Protein AF-A0A0U3F5S2-F1 (afdb_monomer)

Secondary structure (DSSP, 8-state):
---PPEE-TTS-EE-------THHHHHHHHHHHHHHGGG-----------------------------------------------------HHHHHHHHHHHHHHHHHHHHHHHHHHHHHHGGG--SHHHHHHHHHHHHHHHHHHHHHHHHHHHHHHHHHTS-S-HHHHHHHHHHHHHHHHHHHHHHHHHHHHHT-

Mean predicted aligned error: 18.04 Å

Foldseek 3Di:
DDDDFDADPVRDGDCPPPPPPPCVVVVVVVVVCVVVVVPDDDDDDDDDDDDDDDDDDDDDDDDDDDDDDDDDDDDDDDDDDDPDDPDDPDDALVNQLVVLLVVLLVVLLVLLVVLLVVLVVPLVVFPPALVSLVVSLVVSLVVSVVSLVVSLVSLVVSCVPRNPVDVVVSVVSSVSSVVSSVVSSVSSVVSSVVSND

Structure (mmCIF, N/CA/C/O backbone):
data_AF-A0A0U3F5S2-F1
#
_entry.id   AF-A0A0U3F5S2-F1
#
loop_
_atom_site.group_PDB
_atom_site.id
_atom_site.type_symbol
_atom_site.label_atom_id
_atom_site.label_alt_id
_atom_site.label_comp_id
_atom_site.label_asym_id
_atom_site.label_entity_id
_atom_site.label_seq_id
_atom_site.pdbx_PDB_ins_code
_atom_site.Cartn_x
_atom_site.Cartn_y
_atom_site.Cartn_z
_atom_site.occupancy
_atom_site.B_iso_or_equiv
_atom_site.auth_seq_id
_atom_site.auth_comp_id
_atom_site.auth_asym_id
_atom_site.auth_atom_id
_atom_site.pdbx_PDB_model_num
ATOM 1 N N . MET A 1 1 ? -23.470 -25.389 8.770 1.00 39.75 1 MET A N 1
ATOM 2 C CA . MET A 1 1 ? -22.015 -25.617 8.921 1.00 39.75 1 MET A CA 1
ATOM 3 C C . MET A 1 1 ? -21.590 -25.101 10.289 1.00 39.75 1 MET A C 1
ATOM 5 O O . MET A 1 1 ? -21.852 -23.942 10.585 1.00 39.75 1 MET A O 1
ATOM 9 N N . ALA A 1 2 ? -21.041 -25.955 11.154 1.00 45.06 2 ALA A N 1
ATOM 10 C CA . ALA A 1 2 ? -20.656 -25.578 12.515 1.00 45.06 2 ALA A CA 1
ATOM 11 C C . ALA A 1 2 ? -19.265 -24.920 12.525 1.00 45.06 2 ALA A C 1
ATOM 13 O O . ALA A 1 2 ? -18.320 -25.465 11.956 1.00 45.06 2 ALA A O 1
ATOM 14 N N . LYS A 1 3 ? -19.135 -23.753 13.168 1.00 52.88 3 LYS A N 1
ATOM 15 C CA . LYS A 1 3 ? -17.846 -23.073 13.368 1.00 52.88 3 LYS A CA 1
ATOM 16 C C . LYS A 1 3 ? -17.066 -23.836 14.445 1.00 52.88 3 LYS A C 1
ATOM 18 O O . LYS A 1 3 ? -17.457 -23.803 15.610 1.00 52.88 3 LYS A O 1
ATOM 23 N N . LYS A 1 4 ? -16.003 -24.551 14.062 1.00 62.94 4 LYS A N 1
ATOM 24 C CA . LYS A 1 4 ? -15.088 -25.192 15.019 1.00 62.94 4 LYS A CA 1
ATOM 25 C C . LYS A 1 4 ? -14.360 -24.089 15.797 1.00 62.94 4 LYS A C 1
ATOM 27 O O . LYS A 1 4 ? -13.659 -23.284 15.194 1.00 62.94 4 LYS A O 1
ATOM 32 N N . LYS A 1 5 ? -14.575 -24.026 17.111 1.00 67.50 5 LYS A N 1
ATOM 33 C CA . LYS A 1 5 ? -13.793 -23.191 18.033 1.00 67.50 5 LYS A CA 1
ATOM 34 C C . LYS A 1 5 ? -12.557 -23.994 18.450 1.00 67.50 5 LYS A C 1
ATOM 36 O O . LYS A 1 5 ? -12.705 -25.166 18.787 1.00 67.50 5 LYS A O 1
ATOM 41 N N . LEU A 1 6 ? -11.372 -23.396 18.374 1.00 60.44 6 LEU A N 1
ATOM 42 C CA . LEU A 1 6 ? -10.130 -23.975 18.895 1.00 60.44 6 LEU A CA 1
ATOM 43 C C . LEU A 1 6 ? -9.932 -23.464 20.330 1.00 60.44 6 LEU A C 1
ATOM 45 O O . LEU A 1 6 ? -10.344 -22.348 20.642 1.00 60.44 6 LEU A O 1
ATOM 49 N N . TYR A 1 7 ? -9.373 -24.293 21.206 1.00 73.12 7 TYR A N 1
ATOM 50 C CA . TYR A 1 7 ? -9.145 -23.979 22.620 1.00 73.12 7 TYR A CA 1
ATOM 51 C C . TYR A 1 7 ? -7.681 -24.279 22.975 1.00 73.12 7 TYR A C 1
ATOM 53 O O . TYR A 1 7 ? -7.122 -25.224 22.416 1.00 73.12 7 TYR A O 1
ATOM 61 N N . ASP A 1 8 ? -7.066 -23.479 23.851 1.00 70.44 8 ASP A N 1
ATOM 62 C CA . ASP A 1 8 ? -5.710 -23.713 24.381 1.00 70.44 8 ASP A CA 1
ATOM 63 C C . ASP A 1 8 ? -5.738 -24.620 25.625 1.00 70.44 8 ASP A C 1
ATOM 65 O O . ASP A 1 8 ? -6.805 -24.988 26.124 1.00 70.44 8 ASP A O 1
ATOM 69 N N . GLU A 1 9 ? -4.558 -24.971 26.151 1.00 73.00 9 GLU A N 1
ATOM 70 C CA . GLU A 1 9 ? -4.397 -25.738 27.402 1.00 73.00 9 GLU A CA 1
ATOM 71 C C . GLU A 1 9 ? -5.035 -25.061 28.631 1.00 73.00 9 GLU A C 1
ATOM 73 O O . GLU A 1 9 ? -5.263 -25.722 29.642 1.00 73.00 9 GLU A O 1
ATOM 78 N N . ASN A 1 10 ? -5.380 -23.771 28.542 1.00 73.25 10 ASN A N 1
ATOM 79 C CA . ASN A 1 10 ? -6.005 -22.999 29.615 1.00 73.25 10 ASN A CA 1
ATOM 80 C C . ASN A 1 10 ? -7.536 -22.898 29.470 1.00 73.25 10 ASN A C 1
ATOM 82 O O . ASN A 1 10 ? -8.189 -22.242 30.282 1.00 73.25 10 ASN A O 1
ATOM 86 N N . GLY A 1 11 ? -8.132 -23.539 28.456 1.00 74.81 11 GLY A N 1
ATOM 87 C CA . GLY A 1 11 ? -9.576 -23.512 28.211 1.00 74.81 11 GLY A CA 1
ATOM 88 C C . GLY A 1 11 ? -10.090 -22.197 27.617 1.00 74.81 11 GLY A C 1
ATOM 89 O O . GLY A 1 11 ? -11.307 -22.011 27.502 1.00 74.81 11 GLY A O 1
ATOM 90 N N . ASN A 1 12 ? -9.198 -21.299 27.196 1.00 67.25 12 ASN A N 1
ATOM 91 C CA . ASN A 1 12 ? -9.572 -20.083 26.492 1.00 67.25 12 ASN A CA 1
ATOM 92 C C . ASN A 1 12 ? -9.842 -20.399 25.023 1.00 67.25 12 ASN A C 1
ATOM 94 O O . ASN A 1 12 ? -9.212 -21.264 24.413 1.00 67.25 12 ASN A O 1
ATOM 98 N N . VAL A 1 13 ? -10.805 -19.687 24.435 1.00 65.44 13 VAL A N 1
ATOM 99 C CA . VAL A 1 13 ? -11.105 -19.813 23.007 1.00 65.44 13 VAL A CA 1
ATOM 100 C C . VAL A 1 13 ? -9.943 -19.206 22.224 1.00 65.44 13 VAL A C 1
ATOM 102 O O . VAL A 1 13 ? -9.875 -17.989 22.052 1.00 65.44 13 VAL A O 1
ATOM 105 N N . VAL A 1 14 ? -9.055 -20.045 21.700 1.00 59.19 14 VAL A N 1
ATOM 106 C CA . VAL A 1 14 ? -8.065 -19.622 20.713 1.00 59.19 14 VAL A CA 1
ATOM 107 C C . VAL A 1 14 ? -8.827 -19.386 19.422 1.00 59.19 14 VAL A C 1
ATOM 109 O O . VAL A 1 14 ? -9.299 -20.316 18.760 1.00 59.19 14 VAL A O 1
ATOM 112 N N . LYS A 1 15 ? -8.993 -18.115 19.052 1.00 59.44 15 LYS A N 1
ATOM 113 C CA . LYS A 1 15 ? -9.474 -17.744 17.720 1.00 59.44 15 LYS A CA 1
ATOM 114 C C . LYS A 1 15 ? -8.396 -18.133 16.709 1.00 59.44 15 LYS A C 1
ATOM 116 O O . LYS A 1 15 ? -7.642 -17.290 16.244 1.00 59.44 15 LYS A O 1
ATOM 121 N N . GLY A 1 16 ? -8.331 -19.412 16.342 1.00 53.12 16 GLY A N 1
ATOM 122 C CA . GLY A 1 16 ? -7.693 -19.821 15.101 1.00 53.12 16 GLY A CA 1
ATOM 123 C C . GLY A 1 16 ? -8.474 -19.163 13.973 1.00 53.12 16 GLY A C 1
ATOM 124 O O . GLY A 1 16 ? -9.534 -19.651 13.573 1.00 53.12 16 GLY A O 1
ATOM 125 N N . ARG A 1 17 ? -8.014 -17.985 13.543 1.00 57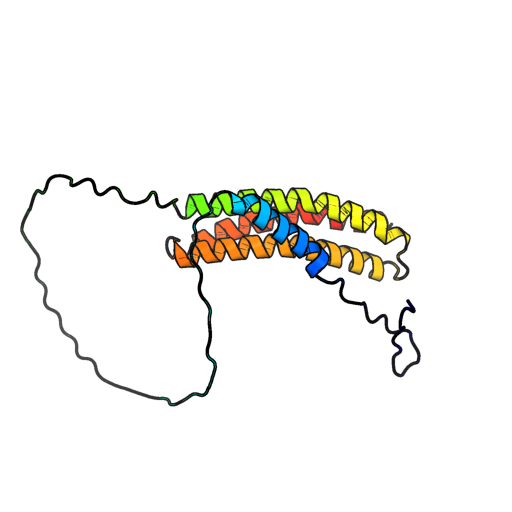.41 17 ARG A N 1
ATOM 126 C CA . ARG A 1 17 ? -8.594 -17.265 12.417 1.00 57.41 17 ARG A CA 1
ATOM 127 C C . ARG A 1 17 ? -8.460 -18.198 11.218 1.00 57.41 17 ARG A C 1
ATOM 129 O O . ARG A 1 17 ? -7.350 -18.563 10.839 1.00 57.41 17 ARG A O 1
ATOM 136 N N . LEU A 1 18 ? -9.584 -18.629 10.637 1.00 51.78 18 LEU A N 1
ATOM 137 C CA . LEU A 1 18 ? -9.556 -19.170 9.281 1.00 51.78 18 LEU A CA 1
ATOM 138 C C . LEU A 1 18 ? -8.934 -18.062 8.432 1.00 51.78 18 LEU A C 1
ATOM 140 O O . LEU A 1 18 ? -9.585 -17.034 8.235 1.00 51.78 18 LEU A O 1
ATOM 144 N N . LYS A 1 19 ? -7.678 -18.250 8.002 1.00 52.94 19 LYS A N 1
ATOM 145 C CA . LYS A 1 19 ? -7.005 -17.384 7.030 1.00 52.94 19 LYS A CA 1
ATOM 146 C C . LYS A 1 19 ? -8.038 -17.108 5.942 1.00 52.94 19 LYS A C 1
ATOM 148 O O . LYS A 1 19 ? -8.561 -18.064 5.354 1.00 52.94 19 LYS A O 1
ATOM 153 N N . LYS A 1 20 ? -8.422 -15.835 5.759 1.00 58.00 20 LYS A N 1
ATOM 154 C CA . LYS A 1 20 ? -9.299 -15.459 4.646 1.00 58.00 20 LYS A CA 1
ATOM 155 C C . LYS A 1 20 ? -8.635 -16.077 3.416 1.00 58.00 20 LYS A C 1
ATOM 157 O O . LYS A 1 20 ? -7.426 -15.913 3.254 1.00 58.00 20 LYS A O 1
ATOM 162 N N . PRO A 1 21 ? -9.343 -16.899 2.634 1.00 52.59 21 PRO A N 1
ATOM 163 C CA . PRO A 1 21 ? -8.695 -17.518 1.506 1.00 52.59 21 PRO A CA 1
ATOM 164 C C . PRO A 1 21 ? -8.251 -16.416 0.551 1.00 52.59 21 PRO A C 1
ATOM 166 O O . PRO A 1 21 ? -9.100 -15.768 -0.060 1.00 52.59 21 PRO A O 1
ATOM 169 N N . PHE A 1 22 ? -6.937 -16.205 0.455 1.00 56.59 22 PHE A N 1
ATOM 170 C CA . PHE A 1 22 ? -6.299 -15.226 -0.428 1.00 56.59 22 PHE A CA 1
ATOM 171 C C . PHE A 1 22 ? -6.856 -15.330 -1.860 1.00 56.59 22 PHE A C 1
ATOM 173 O O . PHE A 1 22 ? -7.101 -14.327 -2.522 1.00 56.59 22 PHE A O 1
ATOM 180 N N . TYR A 1 23 ? -7.252 -16.536 -2.284 1.00 56.66 23 TYR A N 1
ATOM 181 C CA . TYR A 1 23 ? -7.913 -16.775 -3.567 1.00 56.66 23 TYR A CA 1
ATOM 182 C C . TYR A 1 23 ? -9.227 -16.007 -3.794 1.00 56.66 23 TYR A C 1
ATOM 184 O O . TYR A 1 23 ? -9.663 -15.923 -4.929 1.00 56.66 23 TYR A O 1
ATOM 192 N N . LYS A 1 24 ? -9.893 -15.432 -2.784 1.00 59.72 24 LYS A N 1
ATOM 193 C CA . LYS A 1 24 ? -11.122 -14.648 -3.017 1.00 59.72 24 LYS A CA 1
ATOM 194 C C . LYS A 1 24 ? -10.864 -13.240 -3.554 1.00 59.72 24 LYS A C 1
ATOM 196 O O . LYS A 1 24 ? -11.760 -12.707 -4.195 1.00 59.72 24 LYS A O 1
ATOM 201 N N . LYS A 1 25 ? -9.686 -12.659 -3.298 1.00 62.41 25 LYS A N 1
ATOM 202 C CA . LYS A 1 25 ? -9.296 -11.330 -3.804 1.00 62.41 25 LYS A CA 1
ATOM 203 C C . LYS A 1 25 ? -8.440 -11.456 -5.077 1.00 62.41 25 LYS A C 1
ATOM 205 O O . LYS A 1 25 ? -8.747 -10.811 -6.073 1.00 62.41 25 LYS A O 1
ATOM 210 N N . ILE A 1 26 ? -7.491 -12.401 -5.109 1.00 64.38 26 ILE A N 1
ATOM 211 C CA . ILE A 1 26 ? -6.640 -12.665 -6.288 1.00 64.38 26 ILE A CA 1
ATOM 212 C C . ILE A 1 26 ? -7.422 -13.277 -7.467 1.00 64.38 26 ILE A C 1
ATOM 214 O O . ILE A 1 26 ? -7.099 -13.011 -8.622 1.00 64.38 26 ILE A O 1
ATOM 218 N N . TRP A 1 27 ? -8.497 -14.042 -7.231 1.00 59.44 27 TRP A N 1
ATOM 219 C CA . TRP A 1 27 ? -9.297 -14.596 -8.335 1.00 59.44 27 TRP A CA 1
ATOM 220 C C . TRP A 1 27 ? -10.018 -13.522 -9.163 1.00 59.44 27 TRP A C 1
ATOM 222 O O . TRP A 1 27 ? -10.206 -13.721 -10.359 1.00 59.44 27 TRP A O 1
ATOM 232 N N . PHE A 1 28 ? -10.350 -12.360 -8.583 1.00 61.06 28 PHE A N 1
ATOM 233 C CA . PHE A 1 28 ? -10.889 -11.234 -9.357 1.00 61.06 28 PHE A CA 1
ATOM 234 C C . PHE A 1 28 ? -9.826 -10.578 -10.244 1.00 61.06 28 PHE A C 1
ATOM 236 O O . PHE A 1 28 ? -10.127 -10.222 -11.379 1.00 61.06 28 PHE A O 1
ATOM 243 N N . TRP A 1 29 ? -8.581 -10.484 -9.778 1.00 69.56 29 TRP A N 1
ATOM 244 C CA . TRP A 1 29 ? -7.466 -9.984 -10.587 1.00 69.56 29 TRP A CA 1
ATOM 245 C C . TRP A 1 29 ? -7.065 -10.945 -11.711 1.00 69.56 29 TRP A C 1
ATOM 247 O O . TRP A 1 29 ? -6.856 -10.505 -12.839 1.00 69.56 29 TRP A O 1
ATOM 257 N N . LEU A 1 30 ? -7.070 -12.258 -11.458 1.00 68.69 30 LEU A N 1
ATOM 258 C CA . LEU A 1 30 ? -6.895 -13.263 -12.513 1.00 68.69 30 LEU A CA 1
ATOM 259 C C . LEU A 1 30 ? -8.000 -13.168 -13.579 1.00 68.69 30 LEU A C 1
ATOM 261 O O . LEU A 1 30 ? -7.726 -13.340 -14.761 1.00 68.69 30 LEU A O 1
ATOM 265 N N . LEU A 1 31 ? -9.239 -12.847 -13.189 1.00 68.69 31 LEU A N 1
ATOM 266 C CA . LEU A 1 31 ? -10.354 -12.648 -14.122 1.00 68.69 31 LEU A CA 1
ATOM 267 C C . LEU A 1 31 ? -10.157 -11.388 -14.984 1.00 68.69 31 LEU A C 1
ATOM 269 O O . LEU A 1 31 ? -10.446 -11.419 -16.175 1.00 68.69 31 LEU A O 1
ATOM 273 N N . VAL A 1 32 ? -9.611 -10.303 -14.424 1.00 68.88 32 VAL A N 1
ATOM 274 C CA . VAL A 1 32 ? -9.284 -9.082 -15.184 1.00 68.88 32 VAL A CA 1
ATOM 275 C C . VAL A 1 32 ? -8.137 -9.327 -16.171 1.00 68.88 32 VAL A C 1
ATOM 277 O O . VAL A 1 32 ? -8.264 -8.945 -17.330 1.00 68.88 32 VAL A O 1
ATOM 280 N N . ILE A 1 33 ? -7.076 -10.041 -15.775 1.00 71.00 33 ILE A N 1
ATOM 281 C CA . ILE A 1 33 ? -5.987 -10.446 -16.687 1.00 71.00 33 ILE A CA 1
ATOM 282 C C . ILE A 1 33 ? -6.508 -11.380 -17.788 1.00 71.00 33 ILE A C 1
ATOM 284 O O . ILE A 1 33 ? -6.118 -11.244 -18.941 1.00 71.00 33 ILE A O 1
ATOM 288 N N . VAL A 1 34 ? -7.443 -12.282 -17.478 1.00 70.88 34 VAL A N 1
ATOM 289 C CA . VAL A 1 34 ? -8.103 -13.130 -18.485 1.00 70.88 34 VAL A CA 1
ATOM 290 C C . VAL A 1 34 ? -9.012 -12.311 -19.414 1.00 70.88 34 VAL A C 1
ATOM 292 O O . VAL A 1 34 ? -9.085 -12.606 -20.596 1.00 70.88 34 VAL A O 1
ATOM 295 N N . VAL A 1 35 ? -9.680 -11.252 -18.956 1.00 64.94 35 VAL A N 1
ATOM 296 C CA . VAL A 1 35 ? -10.523 -10.418 -19.838 1.00 64.94 35 VAL A CA 1
ATOM 297 C C . VAL A 1 35 ? -9.688 -9.457 -20.699 1.00 64.94 35 VAL A C 1
ATOM 299 O O . VAL A 1 35 ? -10.032 -9.233 -21.858 1.00 64.94 35 VAL A O 1
ATOM 302 N N . VAL A 1 36 ? -8.575 -8.928 -20.180 1.00 60.88 36 VAL A N 1
ATOM 303 C CA . VAL A 1 36 ? -7.671 -8.017 -20.913 1.00 60.88 36 VAL A CA 1
ATOM 304 C C . VAL A 1 36 ? -6.694 -8.786 -21.816 1.00 60.88 36 VAL A C 1
ATOM 306 O O . VAL A 1 36 ? -6.417 -8.359 -22.935 1.00 60.88 36 VAL A O 1
ATOM 309 N N . GLY A 1 37 ? -6.236 -9.966 -21.393 1.00 54.44 37 GLY A N 1
ATOM 310 C CA . GLY A 1 37 ? -5.314 -10.827 -22.141 1.00 54.44 37 GLY A CA 1
ATOM 311 C C . GLY A 1 37 ? -5.932 -11.558 -23.340 1.00 54.44 37 GLY A C 1
ATOM 312 O O . GLY A 1 37 ? -5.204 -12.118 -24.152 1.00 54.44 37 GLY A O 1
ATOM 313 N N . TYR A 1 38 ? -7.258 -11.531 -23.513 1.00 53.53 38 TYR A N 1
ATOM 314 C CA . TYR A 1 38 ? -7.933 -12.221 -24.624 1.00 53.53 38 TYR A CA 1
ATOM 315 C C . TYR A 1 38 ? -7.951 -11.457 -25.963 1.00 53.53 38 TYR A C 1
ATOM 317 O O . TYR A 1 38 ? -8.593 -11.913 -26.907 1.00 53.53 38 TYR A O 1
ATOM 325 N N . SER A 1 39 ? -7.228 -10.336 -26.098 1.00 47.41 39 SER A N 1
ATOM 326 C CA . SER A 1 39 ? -7.076 -9.656 -27.402 1.00 47.41 39 SER A CA 1
ATOM 327 C C . SER A 1 39 ? -5.858 -10.091 -28.228 1.00 47.41 39 SER A C 1
ATOM 329 O O . SER A 1 39 ? -5.672 -9.577 -29.326 1.00 47.41 39 SER A O 1
ATOM 331 N N . LEU A 1 40 ? -5.066 -11.070 -27.779 1.00 52.62 40 LEU A N 1
ATOM 332 C CA . LEU A 1 40 ? -4.014 -11.690 -28.596 1.00 52.62 40 LEU A CA 1
ATOM 333 C C . LEU A 1 40 ? -4.121 -13.214 -28.505 1.00 52.62 40 LEU A C 1
ATOM 335 O O . LEU A 1 40 ? -3.428 -13.891 -27.755 1.00 52.62 40 LEU A O 1
ATOM 339 N N . ASN A 1 41 ? -5.062 -13.741 -29.285 1.00 40.38 41 ASN A N 1
ATOM 340 C CA . ASN A 1 41 ? -5.152 -15.153 -29.614 1.00 40.38 41 ASN A CA 1
ATOM 341 C C . ASN A 1 41 ? -4.021 -15.483 -30.601 1.00 40.38 41 ASN A C 1
ATOM 343 O O . ASN A 1 41 ? -4.073 -15.052 -31.751 1.00 40.38 41 ASN A O 1
ATOM 347 N N . SER A 1 42 ? -3.006 -16.222 -30.155 1.00 46.97 42 SER A N 1
ATOM 348 C CA . SER A 1 42 ? -2.200 -17.038 -31.059 1.00 46.97 42 SER A CA 1
ATOM 349 C C . SER A 1 42 ? -1.880 -18.378 -30.396 1.00 46.97 42 SER A C 1
ATOM 351 O O . SER A 1 42 ? -1.290 -18.460 -29.324 1.00 46.97 42 SER A O 1
ATOM 353 N N . GLU A 1 43 ? -2.396 -19.391 -31.068 1.00 46.00 43 GLU A N 1
ATOM 354 C CA . GLU A 1 43 ? -2.355 -20.836 -30.893 1.00 46.00 43 GLU A CA 1
ATOM 355 C C . GLU A 1 43 ? -0.919 -21.394 -30.920 1.00 46.00 43 GLU A C 1
ATOM 357 O O . GLU A 1 43 ? -0.192 -21.081 -31.855 1.00 46.00 43 GLU A O 1
ATOM 362 N N . GLU A 1 44 ? -0.509 -22.180 -29.911 1.00 37.16 44 GLU A N 1
ATOM 363 C CA . GLU A 1 44 ? -0.063 -23.584 -30.065 1.00 37.16 44 GLU A CA 1
ATOM 364 C C . GLU A 1 44 ? 0.228 -24.244 -28.695 1.00 37.16 44 GLU A C 1
ATOM 366 O O . GLU A 1 44 ? 0.835 -23.657 -27.800 1.00 37.16 44 GLU A O 1
ATOM 371 N N . GLU A 1 45 ? -0.256 -25.479 -28.537 1.00 39.38 45 GLU A N 1
ATOM 372 C CA . GLU A 1 45 ? -0.066 -26.390 -27.402 1.00 39.38 45 GLU A CA 1
ATOM 373 C C . GLU A 1 45 ? 1.379 -26.922 -27.293 1.00 39.38 45 GLU A C 1
ATOM 375 O O . GLU A 1 45 ? 2.023 -27.162 -28.311 1.00 39.38 45 GLU A O 1
ATOM 380 N N . THR A 1 46 ? 1.831 -27.299 -26.084 1.00 30.89 46 THR A N 1
ATOM 381 C CA . THR A 1 46 ? 2.083 -28.719 -25.699 1.00 30.89 46 THR A CA 1
ATOM 382 C C . THR A 1 46 ? 2.991 -28.858 -24.456 1.00 30.89 46 THR A C 1
ATOM 384 O O . THR A 1 46 ? 4.165 -28.512 -24.478 1.00 30.89 46 THR A O 1
ATOM 387 N N . ALA A 1 47 ? 2.384 -29.415 -23.399 1.00 36.72 47 ALA A N 1
ATOM 388 C CA . ALA A 1 47 ? 2.847 -30.304 -22.312 1.00 36.72 47 ALA A CA 1
ATOM 389 C C . ALA A 1 47 ? 4.323 -30.368 -21.810 1.00 36.72 47 ALA A C 1
ATOM 391 O O . ALA A 1 47 ? 5.255 -30.662 -22.550 1.00 36.72 47 ALA A O 1
ATOM 392 N N . GLU A 1 48 ? 4.462 -30.285 -20.473 1.00 41.50 48 GLU A N 1
ATOM 393 C CA . GLU A 1 48 ? 5.577 -30.773 -19.616 1.00 41.50 48 GLU A CA 1
ATOM 394 C C . GLU A 1 48 ? 5.588 -32.333 -19.485 1.00 41.50 48 GLU A C 1
ATOM 396 O O . GLU A 1 48 ? 4.772 -32.956 -20.174 1.00 41.50 48 GLU A O 1
ATOM 401 N N . PRO A 1 49 ? 6.333 -33.036 -18.572 1.00 55.75 49 PRO A N 1
ATOM 402 C CA . PRO A 1 49 ? 7.375 -32.662 -17.573 1.00 55.75 49 PRO A CA 1
ATOM 403 C C . PRO A 1 49 ? 8.571 -33.662 -17.463 1.00 55.75 49 PRO A C 1
ATOM 405 O O . PRO A 1 49 ? 8.568 -34.678 -18.144 1.00 55.75 49 PRO A O 1
ATOM 408 N N . THR A 1 50 ? 9.553 -33.428 -16.564 1.00 26.78 50 THR A N 1
ATOM 409 C CA . THR A 1 50 ? 10.128 -34.455 -15.635 1.00 26.78 50 THR A CA 1
ATOM 410 C C . THR A 1 50 ? 11.217 -33.903 -14.690 1.00 26.78 50 THR A C 1
ATOM 412 O O . THR A 1 50 ? 12.326 -33.591 -15.106 1.00 26.78 50 THR A O 1
ATOM 415 N N . ASP A 1 51 ? 10.849 -33.813 -13.411 1.00 35.84 51 ASP A N 1
ATOM 416 C CA . ASP A 1 51 ? 11.493 -34.303 -12.174 1.00 35.84 51 ASP A CA 1
ATOM 417 C C . ASP A 1 51 ? 13.015 -34.635 -12.064 1.00 35.84 51 ASP A C 1
ATOM 419 O O . ASP A 1 51 ? 13.542 -35.506 -12.753 1.00 35.84 51 ASP A O 1
ATOM 423 N N . SER A 1 52 ? 13.599 -34.103 -10.972 1.00 36.75 52 SER A N 1
ATOM 424 C CA . SER A 1 52 ? 14.367 -34.805 -9.911 1.00 36.75 52 SER A CA 1
ATOM 425 C C . SER A 1 52 ? 15.915 -34.836 -9.818 1.00 36.75 52 SER A C 1
ATOM 427 O O . SER A 1 52 ? 16.616 -35.348 -10.684 1.00 36.75 52 SER A O 1
ATOM 429 N N . ILE A 1 53 ? 16.354 -34.479 -8.587 1.00 33.97 53 ILE A N 1
ATOM 430 C CA . ILE A 1 53 ? 17.569 -34.847 -7.799 1.00 33.97 53 ILE A CA 1
ATOM 431 C C . ILE A 1 53 ? 18.830 -33.994 -8.080 1.00 33.97 53 ILE A C 1
ATOM 433 O O . ILE A 1 53 ? 19.418 -34.093 -9.144 1.00 33.97 53 ILE A O 1
ATOM 437 N N . ALA A 1 54 ? 19.255 -33.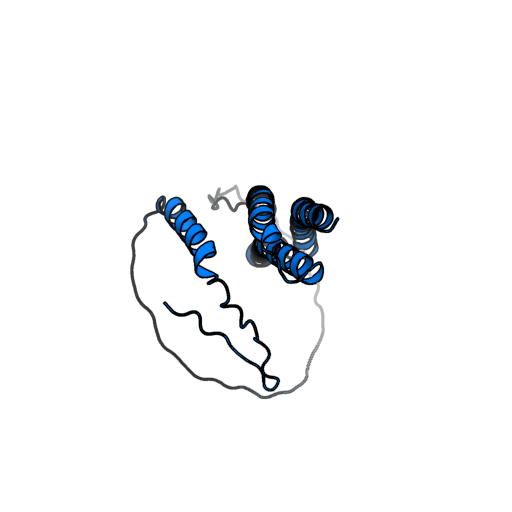028 -7.249 1.00 35.12 54 ALA A N 1
ATOM 438 C CA . ALA A 1 54 ? 19.666 -32.976 -5.828 1.00 35.12 54 ALA A CA 1
ATOM 439 C C . ALA A 1 54 ? 21.165 -33.287 -5.542 1.00 35.12 54 ALA A C 1
ATOM 441 O O . ALA A 1 54 ? 21.634 -34.400 -5.751 1.00 35.12 54 ALA A O 1
ATOM 442 N N . VAL A 1 55 ? 21.799 -32.289 -4.895 1.00 32.00 55 VAL A N 1
ATOM 443 C CA . VAL A 1 55 ? 22.964 -32.273 -3.968 1.00 32.00 55 VAL A CA 1
ATOM 444 C C . VAL A 1 55 ? 24.400 -32.025 -4.513 1.00 32.00 55 VAL A C 1
ATOM 446 O O . VAL A 1 55 ? 25.008 -32.864 -5.165 1.00 32.00 55 VAL A O 1
ATOM 449 N N . GLU A 1 56 ? 24.909 -30.837 -4.133 1.00 35.53 56 GLU A N 1
ATOM 450 C CA . GLU A 1 56 ? 26.273 -30.334 -3.792 1.00 35.53 56 GLU A CA 1
ATOM 451 C C . GLU A 1 56 ? 27.312 -31.330 -3.182 1.00 35.53 56 GLU A C 1
ATOM 453 O O . GLU A 1 56 ? 26.941 -32.468 -2.898 1.00 35.53 56 GLU A O 1
ATOM 458 N N . PRO A 1 57 ? 28.548 -30.933 -2.746 1.00 44.06 57 PRO A N 1
ATOM 459 C CA . PRO A 1 57 ? 29.475 -29.817 -3.095 1.00 44.06 57 PRO A CA 1
ATOM 460 C C . PRO A 1 57 ? 30.985 -30.244 -3.167 1.00 44.06 57 PRO A C 1
ATOM 462 O O . PRO A 1 57 ? 31.330 -31.347 -2.759 1.00 44.06 57 PRO A O 1
ATOM 465 N N . SER A 1 58 ? 31.916 -29.361 -3.595 1.00 30.20 58 SER A N 1
ATOM 466 C CA . SER A 1 58 ? 33.360 -29.281 -3.178 1.00 30.20 58 SER A CA 1
ATOM 467 C C . SER A 1 58 ? 34.084 -28.197 -4.019 1.00 30.20 58 SER A C 1
ATOM 469 O O . SER A 1 58 ? 34.157 -28.348 -5.231 1.00 30.20 58 SER A O 1
ATOM 471 N N . LYS A 1 59 ? 34.426 -26.990 -3.535 1.00 31.62 59 LYS A N 1
ATOM 472 C CA . LYS A 1 59 ? 35.527 -26.522 -2.649 1.00 31.62 59 LYS A CA 1
ATOM 473 C C . LYS A 1 59 ? 36.951 -26.482 -3.270 1.00 31.62 59 LYS A C 1
ATOM 475 O O . LYS A 1 59 ? 37.507 -27.547 -3.507 1.00 31.62 59 LYS A O 1
ATOM 480 N N . SER A 1 60 ? 37.514 -25.249 -3.322 1.00 35.94 60 SER A N 1
ATOM 481 C CA . SER A 1 60 ? 38.948 -24.816 -3.293 1.00 35.94 60 SER A CA 1
ATOM 482 C C . SER A 1 60 ? 39.861 -25.269 -4.458 1.00 35.94 60 SER A C 1
ATOM 484 O O . SER A 1 60 ? 39.722 -26.384 -4.927 1.00 35.94 60 SER A O 1
ATOM 486 N N . GLU A 1 61 ? 40.866 -24.549 -4.976 1.00 34.12 61 GLU A N 1
ATOM 487 C CA . GLU A 1 61 ? 41.508 -23.243 -4.740 1.00 34.12 61 GLU A CA 1
ATOM 488 C C . GLU A 1 61 ? 42.557 -23.041 -5.872 1.00 34.12 61 GLU A C 1
ATOM 490 O O . GLU A 1 61 ? 43.056 -24.020 -6.419 1.00 34.12 61 GLU A O 1
ATOM 495 N N . GLU A 1 62 ? 42.950 -21.786 -6.109 1.00 33.78 62 GLU A N 1
ATOM 496 C CA . GLU A 1 62 ? 44.331 -21.347 -6.408 1.00 33.78 62 GLU A CA 1
ATOM 497 C C . GLU A 1 62 ? 44.946 -21.296 -7.835 1.00 33.78 62 GLU A C 1
ATOM 499 O O . GLU A 1 62 ? 45.066 -22.279 -8.557 1.00 33.78 62 GLU A O 1
ATOM 504 N N . SER A 1 63 ? 45.519 -20.104 -8.089 1.00 35.97 63 SER A N 1
ATOM 505 C CA . SER A 1 63 ? 46.795 -19.798 -8.770 1.00 35.97 63 SER A CA 1
ATOM 506 C C . SER A 1 63 ? 46.932 -20.010 -10.282 1.00 35.97 63 SER A C 1
ATOM 508 O O . SER A 1 63 ? 47.231 -21.101 -10.753 1.00 35.97 63 SER A O 1
ATOM 510 N N . ALA A 1 64 ? 46.940 -18.911 -11.045 1.00 38.75 64 ALA A N 1
ATOM 511 C CA . ALA A 1 64 ? 48.176 -18.161 -11.324 1.00 38.75 64 ALA A CA 1
ATOM 512 C C . ALA A 1 64 ? 47.941 -17.108 -12.427 1.00 38.75 64 ALA A C 1
ATOM 514 O O . ALA A 1 64 ? 47.504 -17.428 -13.531 1.00 38.75 64 ALA A O 1
ATOM 515 N N . GLU A 1 65 ? 48.288 -15.855 -12.136 1.00 39.59 65 GLU A N 1
ATOM 516 C CA . GLU A 1 65 ? 48.567 -14.835 -13.155 1.00 39.59 65 GLU A CA 1
ATOM 517 C C . GLU A 1 65 ? 49.834 -15.215 -13.952 1.00 39.59 65 GLU A C 1
ATOM 519 O O . GLU A 1 65 ? 50.692 -15.945 -13.443 1.00 39.59 65 GLU A O 1
ATOM 524 N N . PRO A 1 66 ? 50.006 -14.689 -15.179 1.00 45.19 66 PRO A N 1
ATOM 525 C CA . PRO A 1 66 ? 50.829 -13.484 -15.277 1.00 45.19 66 PRO A CA 1
ATOM 526 C C . PRO A 1 66 ? 50.355 -12.433 -16.301 1.00 45.19 66 PRO A C 1
ATOM 528 O O . PRO A 1 66 ? 50.018 -12.718 -17.447 1.00 45.19 66 PRO A O 1
ATOM 531 N N . VAL A 1 67 ? 50.435 -11.186 -15.836 1.00 33.06 67 VAL A N 1
ATOM 532 C CA . VAL A 1 67 ? 50.779 -9.926 -16.519 1.00 33.06 67 VAL A CA 1
ATOM 533 C C . VAL A 1 67 ? 51.568 -10.032 -17.846 1.00 33.06 67 VAL A C 1
ATOM 535 O O . VAL A 1 67 ? 52.557 -10.754 -17.932 1.00 33.06 67 VAL A O 1
ATOM 538 N N . VAL A 1 68 ? 51.207 -9.210 -18.846 1.00 32.88 68 VAL A N 1
ATOM 539 C CA . VAL A 1 68 ? 51.937 -7.993 -19.300 1.00 32.88 68 VAL A CA 1
ATOM 540 C C . VAL A 1 68 ? 51.437 -7.541 -20.696 1.00 32.88 68 VAL A C 1
ATOM 542 O O . VAL A 1 68 ? 51.538 -8.255 -21.686 1.00 32.88 68 VAL A O 1
ATOM 545 N N . THR A 1 69 ? 50.923 -6.307 -20.712 1.00 35.22 69 THR A N 1
ATOM 546 C CA . THR A 1 69 ? 50.823 -5.275 -21.768 1.00 35.22 69 THR A CA 1
ATOM 547 C C . THR A 1 69 ? 51.308 -5.563 -23.200 1.00 35.22 69 THR A C 1
ATOM 549 O O . THR A 1 69 ? 52.477 -5.881 -23.409 1.00 35.22 69 THR A O 1
ATOM 552 N N . SER A 1 70 ? 50.495 -5.179 -24.194 1.00 36.34 70 SER A N 1
ATOM 553 C CA . SER A 1 70 ? 51.003 -4.470 -25.379 1.00 36.34 70 SER A CA 1
ATOM 554 C C . SER A 1 70 ? 49.935 -3.574 -26.011 1.00 36.34 70 SER A C 1
ATOM 556 O O . SER A 1 70 ? 48.916 -4.032 -26.515 1.00 36.34 70 SER A O 1
ATOM 558 N N . ASP A 1 71 ? 50.247 -2.288 -25.950 1.00 35.06 71 ASP A N 1
ATOM 559 C CA . ASP A 1 71 ? 49.736 -1.127 -26.671 1.00 35.06 71 ASP A CA 1
ATOM 560 C C . ASP A 1 71 ? 49.796 -1.304 -28.206 1.00 35.06 71 ASP A C 1
ATOM 562 O O . ASP A 1 71 ? 50.798 -1.815 -28.717 1.00 35.06 71 ASP A O 1
ATOM 566 N N . SER A 1 72 ? 48.731 -0.909 -28.921 1.00 35.00 72 SER A N 1
ATOM 567 C CA . SER A 1 72 ? 48.755 -0.356 -30.294 1.00 35.00 72 SER A CA 1
ATOM 568 C C . SER A 1 72 ? 47.334 -0.032 -30.789 1.00 35.00 72 SER A C 1
ATOM 570 O O . SER A 1 72 ? 46.583 -0.913 -31.200 1.00 35.00 72 SER A O 1
ATOM 572 N N . GLU A 1 73 ? 46.993 1.254 -30.792 1.00 38.78 73 GLU A N 1
ATOM 573 C CA . GLU A 1 73 ? 46.125 1.901 -31.797 1.00 38.78 73 GLU A CA 1
ATOM 574 C C . GLU A 1 73 ? 47.060 2.526 -32.874 1.00 38.78 73 GLU A C 1
ATOM 576 O O . GLU A 1 73 ? 48.266 2.596 -32.608 1.00 38.78 73 GLU A O 1
ATOM 581 N N . PRO A 1 74 ? 46.616 3.074 -34.032 1.00 47.44 74 PRO A N 1
ATOM 582 C CA . PRO A 1 74 ? 45.261 3.182 -34.592 1.00 47.44 74 PRO A CA 1
ATOM 583 C C . PRO A 1 74 ? 45.188 2.939 -36.129 1.00 47.44 74 PRO A C 1
ATOM 585 O O . PRO A 1 74 ? 46.170 2.555 -36.764 1.00 47.44 74 PRO A O 1
ATOM 588 N N . THR A 1 75 ? 44.047 3.325 -36.727 1.00 27.47 75 THR A N 1
ATOM 589 C CA . THR A 1 75 ? 43.761 3.659 -38.154 1.00 27.47 75 THR A CA 1
ATOM 590 C C . THR A 1 75 ? 43.086 2.564 -38.998 1.00 27.47 75 THR A C 1
ATOM 592 O O . THR A 1 75 ? 43.728 1.611 -39.412 1.00 27.47 75 THR A O 1
ATOM 595 N N . GLU A 1 76 ? 41.796 2.708 -39.322 1.00 38.62 76 GLU A N 1
ATOM 596 C CA . GLU A 1 76 ? 41.341 3.310 -40.590 1.00 38.62 76 GLU A CA 1
ATOM 597 C C . GLU A 1 76 ? 39.807 3.365 -40.706 1.00 38.62 76 GLU A C 1
ATOM 599 O O . GLU A 1 76 ? 39.054 2.560 -40.165 1.00 38.62 76 GLU A O 1
ATOM 604 N N . GLU A 1 77 ? 39.392 4.395 -41.426 1.00 44.81 77 GLU A N 1
ATOM 605 C CA . GLU A 1 77 ? 38.060 4.895 -41.722 1.00 44.81 77 GLU A CA 1
ATOM 606 C C . GLU A 1 77 ? 37.324 3.989 -42.730 1.00 44.81 77 GLU A C 1
ATOM 608 O O . GLU A 1 77 ? 37.789 3.804 -43.852 1.00 44.81 77 GLU A O 1
ATOM 613 N N . ILE A 1 78 ? 36.140 3.466 -42.381 1.00 36.06 78 ILE A N 1
ATOM 614 C CA . ILE A 1 78 ? 35.198 2.916 -43.372 1.00 36.06 78 ILE A CA 1
ATOM 615 C C . ILE A 1 78 ? 33.821 3.541 -43.169 1.00 36.06 78 ILE A C 1
ATOM 617 O O . ILE A 1 78 ? 33.065 3.224 -42.254 1.00 36.06 78 ILE A O 1
ATOM 621 N N . LYS A 1 79 ? 33.510 4.439 -44.099 1.00 45.31 79 LYS A N 1
ATOM 622 C CA . LYS A 1 79 ? 32.196 5.003 -44.382 1.00 45.31 79 LYS A CA 1
ATOM 623 C C . LYS A 1 79 ? 31.281 3.906 -44.943 1.00 45.31 79 LYS A C 1
ATOM 625 O O . LYS A 1 79 ? 31.513 3.434 -46.053 1.00 45.31 79 LYS A O 1
ATOM 630 N N . ALA A 1 80 ? 30.235 3.541 -44.205 1.00 37.69 80 ALA A N 1
ATOM 631 C CA . ALA A 1 80 ? 29.140 2.702 -44.687 1.00 37.69 80 ALA A CA 1
ATOM 632 C C . ALA A 1 80 ? 27.794 3.406 -44.446 1.00 37.69 80 ALA A C 1
ATOM 634 O O . ALA A 1 80 ? 27.537 3.944 -43.371 1.00 37.69 80 ALA A O 1
ATOM 635 N N . GLU A 1 81 ? 26.981 3.450 -45.498 1.00 47.91 81 GLU A N 1
ATOM 636 C CA . GLU A 1 81 ? 25.638 4.035 -45.564 1.00 47.91 81 GLU A CA 1
ATOM 637 C C . GLU A 1 81 ? 24.634 3.292 -44.654 1.00 47.91 81 GLU A C 1
ATOM 639 O O . GLU A 1 81 ? 24.833 2.110 -44.360 1.00 47.91 81 GLU A O 1
ATOM 644 N N . PRO A 1 82 ? 23.549 3.950 -44.194 1.00 44.81 82 PRO A N 1
ATOM 645 C CA . PRO A 1 82 ? 22.661 3.383 -43.187 1.00 44.81 82 PRO A CA 1
ATOM 646 C C . PRO A 1 82 ? 21.751 2.314 -43.799 1.00 44.81 82 PRO A C 1
ATOM 648 O O . PRO A 1 82 ? 20.797 2.610 -44.517 1.00 44.81 82 PRO A O 1
ATOM 651 N N . VAL A 1 83 ? 22.018 1.053 -43.467 1.00 42.50 83 VAL A N 1
ATOM 652 C CA . VAL A 1 83 ? 21.025 -0.018 -43.573 1.00 42.50 83 VAL A CA 1
ATOM 653 C C . VAL A 1 83 ? 20.082 0.146 -42.387 1.00 42.50 83 VAL A C 1
ATOM 655 O O . VAL A 1 83 ? 20.431 -0.185 -41.256 1.00 42.50 83 VAL A O 1
ATOM 658 N N . VAL A 1 84 ? 18.896 0.695 -42.650 1.00 50.72 84 VAL A N 1
ATOM 659 C CA . VAL A 1 84 ? 17.783 0.726 -41.697 1.00 50.72 84 VAL A CA 1
ATOM 660 C C . VAL A 1 84 ? 17.340 -0.719 -41.463 1.00 50.72 84 VAL A C 1
ATOM 662 O O . VAL A 1 84 ? 16.571 -1.286 -42.236 1.00 50.72 84 VAL A O 1
ATOM 665 N N . LYS A 1 85 ? 17.893 -1.335 -40.416 1.00 47.25 85 LYS A N 1
ATOM 666 C CA . LYS A 1 85 ? 17.249 -2.442 -39.716 1.00 47.25 85 LYS A CA 1
ATOM 667 C C . LYS A 1 85 ? 16.037 -1.847 -39.006 1.00 47.25 85 LYS A C 1
ATOM 669 O O . LYS A 1 85 ? 16.196 -0.968 -38.167 1.00 47.25 85 LYS A O 1
ATOM 674 N N . GLU A 1 86 ? 14.844 -2.304 -39.361 1.00 53.56 86 GLU A N 1
ATOM 675 C CA . GLU A 1 86 ? 13.674 -2.160 -38.497 1.00 53.56 86 GLU A CA 1
ATOM 676 C C . GLU A 1 86 ? 13.945 -2.986 -37.233 1.00 53.56 86 GLU A C 1
ATOM 678 O O . GLU A 1 86 ? 13.814 -4.211 -37.231 1.00 53.56 86 GLU A O 1
ATOM 683 N N . GLU A 1 87 ? 14.433 -2.322 -36.187 1.00 53.66 87 GLU A N 1
ATOM 684 C CA . GLU A 1 87 ? 14.461 -2.877 -34.839 1.00 53.66 87 GLU A CA 1
ATOM 685 C C . GLU A 1 87 ? 13.036 -2.848 -34.264 1.00 53.66 87 GLU A C 1
ATOM 687 O O . GLU A 1 87 ? 12.288 -1.894 -34.516 1.00 53.66 87 GLU A O 1
ATOM 692 N N . PRO A 1 88 ? 12.618 -3.890 -33.523 1.00 51.53 88 PRO A N 1
ATOM 693 C CA . PRO A 1 88 ? 11.373 -3.838 -32.773 1.00 51.53 88 PRO A CA 1
ATOM 694 C C . PRO A 1 88 ? 11.436 -2.639 -31.824 1.00 51.53 88 PRO A C 1
ATOM 696 O O . PRO A 1 88 ? 12.479 -2.373 -31.235 1.00 51.53 88 PRO A O 1
ATOM 699 N N . ILE A 1 89 ? 10.331 -1.905 -31.698 1.00 46.25 89 ILE A N 1
ATOM 700 C CA . ILE A 1 89 ? 10.224 -0.751 -30.802 1.00 46.25 89 ILE A CA 1
ATOM 701 C C . ILE A 1 89 ? 10.355 -1.277 -29.364 1.00 46.25 89 ILE A C 1
ATOM 703 O O . ILE A 1 89 ? 9.369 -1.671 -28.743 1.00 46.25 89 ILE A O 1
ATOM 707 N N . GLU A 1 90 ? 11.585 -1.359 -28.856 1.00 56.00 90 GLU A N 1
ATOM 708 C CA . GLU A 1 90 ? 11.862 -1.560 -27.441 1.00 56.00 90 GLU A CA 1
ATOM 709 C C . GLU A 1 90 ? 11.356 -0.320 -26.705 1.00 56.00 90 GLU A C 1
ATOM 711 O O . GLU A 1 90 ? 11.933 0.761 -26.802 1.00 56.00 90 GLU A O 1
ATOM 716 N N . THR A 1 91 ? 10.245 -0.463 -25.985 1.00 62.34 91 THR A N 1
ATOM 717 C CA . THR A 1 91 ? 9.828 0.532 -24.991 1.00 62.34 91 THR A CA 1
ATOM 718 C C . THR A 1 91 ? 10.965 0.709 -23.989 1.00 62.34 91 THR A C 1
ATOM 720 O O . THR A 1 91 ? 11.440 -0.287 -23.429 1.00 62.34 91 THR A O 1
ATOM 723 N N . SER A 1 92 ? 11.396 1.947 -23.752 1.00 86.69 92 SER A N 1
ATOM 724 C CA . SER A 1 92 ? 12.515 2.246 -22.849 1.00 86.69 92 SER A CA 1
ATOM 725 C C . SER A 1 92 ? 12.226 1.737 -21.427 1.00 86.69 92 SER A C 1
ATOM 727 O O . SER A 1 92 ? 11.068 1.597 -21.022 1.00 86.69 92 SER A O 1
ATOM 729 N N . ALA A 1 93 ? 13.264 1.447 -20.637 1.00 89.69 93 ALA A N 1
ATOM 730 C CA . ALA A 1 93 ? 13.102 1.081 -19.226 1.00 89.69 93 ALA A CA 1
ATOM 731 C C . ALA A 1 93 ? 12.314 2.147 -18.447 1.00 89.69 93 ALA A C 1
ATOM 733 O O . ALA A 1 93 ? 11.454 1.811 -17.640 1.00 89.69 93 ALA A O 1
ATOM 734 N N . GLU A 1 94 ? 12.557 3.426 -18.741 1.00 90.62 94 GLU A N 1
ATOM 735 C CA . GLU A 1 94 ? 11.856 4.556 -18.123 1.00 90.62 94 GLU A CA 1
ATOM 736 C C . GLU A 1 94 ? 10.351 4.544 -18.421 1.00 90.62 94 GLU A C 1
ATOM 738 O O . GLU A 1 94 ? 9.539 4.707 -17.514 1.00 90.62 94 GLU A O 1
ATOM 743 N N . GLU A 1 95 ? 9.963 4.270 -19.671 1.00 92.44 95 GLU A N 1
ATOM 744 C CA . GLU A 1 95 ? 8.551 4.171 -20.064 1.00 92.44 95 GLU A CA 1
ATOM 745 C C . GLU A 1 95 ? 7.849 3.011 -19.347 1.00 92.44 95 GLU A C 1
ATOM 747 O O . GLU A 1 95 ? 6.687 3.130 -18.962 1.00 92.44 95 GLU A O 1
ATOM 752 N N . GLN A 1 96 ? 8.557 1.901 -19.118 1.00 93.81 96 GLN A N 1
ATOM 753 C CA . GLN A 1 96 ? 8.023 0.757 -18.377 1.00 93.81 96 GLN A CA 1
ATOM 754 C C . GLN A 1 96 ? 7.903 1.042 -16.880 1.00 93.81 96 GLN A C 1
ATOM 756 O O . GLN 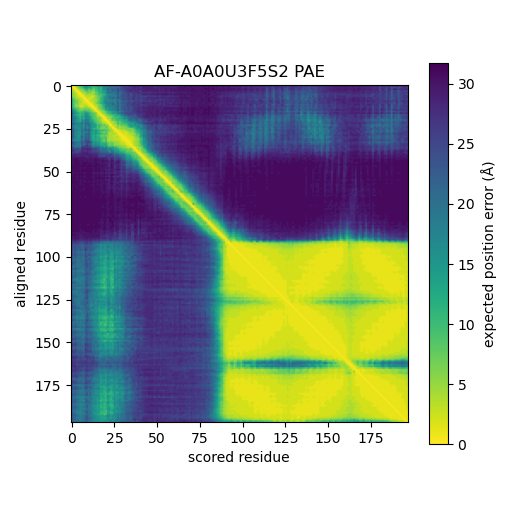A 1 96 ? 6.874 0.716 -16.293 1.00 93.81 96 GLN A O 1
ATOM 761 N N . TYR A 1 97 ? 8.896 1.690 -16.263 1.00 94.94 97 TYR A N 1
ATOM 762 C CA . TYR A 1 97 ? 8.782 2.133 -14.873 1.00 94.94 97 TYR A CA 1
ATOM 763 C C . TYR A 1 97 ? 7.610 3.091 -14.679 1.00 94.94 97 TYR A C 1
ATOM 765 O O . TYR A 1 97 ? 6.840 2.923 -13.735 1.00 94.94 97 TYR A O 1
ATOM 773 N N . GLN A 1 98 ? 7.448 4.057 -15.585 1.00 96.50 98 GLN A N 1
ATOM 774 C CA . GLN A 1 98 ? 6.334 4.997 -15.555 1.00 96.50 98 GLN A CA 1
ATOM 775 C C . GLN A 1 98 ? 4.991 4.271 -15.694 1.00 96.50 98 GLN A C 1
ATOM 777 O O . GLN A 1 98 ? 4.089 4.514 -14.896 1.00 96.50 98 GLN A O 1
ATOM 782 N N . ALA A 1 99 ? 4.867 3.336 -16.641 1.00 97.06 99 ALA A N 1
ATOM 783 C CA . ALA A 1 99 ? 3.645 2.554 -16.818 1.00 97.06 99 ALA A CA 1
ATOM 784 C C . ALA A 1 99 ? 3.287 1.740 -15.560 1.00 97.06 99 ALA A C 1
ATOM 786 O O . ALA A 1 99 ? 2.129 1.735 -15.141 1.00 97.06 99 ALA A O 1
ATOM 787 N N . ILE A 1 100 ? 4.277 1.102 -14.925 1.00 97.75 100 ILE A N 1
ATOM 788 C CA . ILE A 1 100 ? 4.085 0.365 -13.668 1.00 97.75 100 ILE A CA 1
ATOM 789 C C . ILE A 1 100 ? 3.689 1.325 -12.542 1.00 97.75 100 ILE A C 1
ATOM 791 O O . ILE A 1 100 ? 2.752 1.037 -11.797 1.00 97.75 100 ILE A O 1
ATOM 795 N N . LEU A 1 101 ? 4.365 2.472 -12.418 1.00 98.38 101 LEU A N 1
ATOM 796 C CA . LEU A 1 101 ? 4.028 3.482 -11.419 1.00 98.38 101 LEU A CA 1
ATOM 797 C C . LEU A 1 101 ? 2.573 3.927 -11.579 1.00 98.38 101 LEU A C 1
ATOM 799 O O . LEU A 1 101 ? 1.839 3.914 -10.596 1.00 98.38 101 LEU A O 1
ATOM 803 N N . ASP A 1 102 ? 2.139 4.275 -12.789 1.00 98.62 102 ASP A N 1
ATOM 804 C CA . ASP A 1 102 ? 0.778 4.748 -13.058 1.00 98.62 102 ASP A CA 1
ATOM 805 C C . ASP A 1 102 ? -0.275 3.677 -12.747 1.00 98.62 102 ASP A C 1
ATOM 807 O O . ASP A 1 102 ? -1.261 3.948 -12.053 1.00 98.62 102 ASP A O 1
ATOM 811 N N . GLU A 1 103 ? -0.043 2.441 -13.197 1.00 98.56 103 GLU A N 1
ATOM 812 C CA . GLU A 1 103 ? -0.948 1.317 -12.961 1.00 98.56 103 GLU A CA 1
ATOM 813 C C . GLU A 1 103 ? -1.122 1.040 -11.461 1.00 98.56 103 GLU A C 1
ATOM 815 O O . GLU A 1 103 ? -2.248 0.940 -10.959 1.00 98.56 103 GLU A O 1
ATOM 820 N N . TYR A 1 104 ? -0.018 0.930 -10.720 1.00 98.62 104 TYR A N 1
ATOM 821 C CA . TYR A 1 104 ? -0.075 0.624 -9.292 1.00 98.62 104 TYR A CA 1
ATOM 822 C C . TYR A 1 104 ? -0.500 1.826 -8.446 1.00 98.62 104 TYR A C 1
ATOM 824 O O . TYR A 1 104 ? -1.214 1.639 -7.462 1.00 98.62 104 TYR A O 1
ATOM 832 N N . THR A 1 105 ? -0.208 3.054 -8.876 1.00 98.81 105 THR A N 1
ATOM 833 C CA . THR A 1 105 ? -0.792 4.275 -8.297 1.00 98.81 105 THR A CA 1
ATOM 834 C C . THR A 1 105 ? -2.310 4.232 -8.362 1.00 98.81 105 THR A C 1
ATOM 836 O O . THR A 1 105 ? -2.982 4.465 -7.356 1.00 98.81 105 THR A O 1
ATOM 839 N N . GLN A 1 106 ? -2.870 3.910 -9.531 1.00 98.69 106 GLN A N 1
ATOM 840 C CA . GLN A 1 106 ? -4.315 3.801 -9.694 1.00 98.69 106 GLN A CA 1
ATOM 841 C C . GLN A 1 106 ? -4.890 2.701 -8.795 1.00 98.69 106 GLN A C 1
ATOM 843 O O . GLN A 1 106 ? -5.872 2.934 -8.090 1.00 98.69 106 GLN A O 1
ATOM 848 N N . LYS A 1 107 ? -4.259 1.522 -8.762 1.00 98.50 107 LYS A N 1
ATOM 849 C CA . LYS A 1 107 ? -4.702 0.407 -7.912 1.00 98.50 107 LYS A CA 1
ATOM 850 C C . LYS A 1 107 ? -4.703 0.769 -6.428 1.00 98.50 107 LYS A C 1
ATOM 852 O O . LYS A 1 107 ? -5.678 0.458 -5.748 1.00 98.50 107 LYS A O 1
ATOM 857 N N . ILE A 1 108 ? -3.665 1.448 -5.932 1.00 98.69 108 ILE A N 1
ATOM 858 C CA . ILE A 1 108 ? -3.590 1.916 -4.539 1.00 98.69 108 ILE A CA 1
ATOM 859 C C . ILE A 1 108 ? -4.712 2.928 -4.269 1.00 98.69 108 ILE A C 1
ATOM 861 O O . ILE A 1 108 ? -5.490 2.730 -3.335 1.00 98.69 108 ILE A O 1
ATOM 865 N N . LYS A 1 109 ? -4.866 3.949 -5.123 1.00 98.62 109 LYS A N 1
ATOM 866 C CA . LYS A 1 109 ? -5.899 4.995 -4.985 1.00 98.62 109 LYS A CA 1
ATOM 867 C C . LYS A 1 109 ? -7.325 4.459 -5.040 1.00 98.62 109 LYS A C 1
ATOM 869 O O . LYS A 1 109 ? -8.221 4.991 -4.395 1.00 98.62 109 LYS A O 1
ATOM 874 N N . GLU A 1 110 ? -7.565 3.402 -5.806 1.00 98.12 110 GLU A N 1
ATOM 875 C CA . GLU A 1 110 ? -8.872 2.749 -5.856 1.00 98.12 110 GLU A CA 1
ATOM 876 C C . GLU A 1 110 ? -9.111 1.788 -4.687 1.00 98.12 110 GLU A C 1
ATOM 878 O O . GLU A 1 110 ? -10.264 1.559 -4.310 1.00 98.12 110 GLU A O 1
ATOM 883 N N . ALA A 1 111 ? -8.056 1.171 -4.152 1.00 98.19 111 ALA A N 1
ATOM 884 C CA . ALA A 1 111 ? -8.149 0.198 -3.069 1.00 98.19 111 ALA A CA 1
ATOM 885 C C . ALA A 1 111 ? -8.263 0.865 -1.695 1.00 98.19 111 ALA A C 1
ATOM 887 O O . ALA A 1 111 ? -9.062 0.410 -0.879 1.00 98.19 111 ALA A O 1
ATOM 888 N N . ALA A 1 112 ? -7.523 1.948 -1.448 1.00 98.56 112 ALA A N 1
ATOM 889 C CA . ALA A 1 112 ? -7.513 2.655 -0.170 1.00 98.56 112 ALA A CA 1
ATOM 890 C C . ALA A 1 112 ? -8.920 3.039 0.339 1.00 98.56 112 ALA A C 1
ATOM 892 O O . ALA A 1 112 ? -9.283 2.590 1.431 1.00 98.56 112 ALA A O 1
ATOM 893 N N . PRO A 1 113 ? -9.783 3.741 -0.429 1.00 98.56 113 PRO A N 1
ATOM 894 C CA . PRO A 1 113 ? -11.128 4.076 0.039 1.00 98.56 113 PRO A CA 1
ATOM 895 C C . PRO A 1 113 ? -12.003 2.834 0.266 1.00 98.56 113 PRO A C 1
ATOM 897 O O . PRO A 1 113 ? -12.758 2.786 1.235 1.00 98.56 113 PRO A O 1
ATOM 900 N N . LYS A 1 114 ? -11.864 1.783 -0.556 1.00 98.25 114 LYS A N 1
ATOM 901 C CA . LYS A 1 114 ? -12.594 0.514 -0.362 1.00 98.25 114 LYS A CA 1
ATOM 902 C C . LYS A 1 114 ? -12.173 -0.178 0.938 1.00 98.25 114 LYS A C 1
ATOM 904 O O . LYS A 1 114 ? -13.014 -0.704 1.659 1.00 98.25 114 LYS A O 1
ATOM 909 N N . LEU A 1 115 ? -10.883 -0.159 1.268 1.00 98.31 115 LEU A N 1
ATOM 910 C CA . LEU A 1 115 ? -10.359 -0.728 2.512 1.00 98.31 115 LEU A CA 1
ATOM 911 C C . LEU A 1 115 ? -10.795 0.078 3.741 1.00 98.31 115 LEU A C 1
ATOM 913 O O . LEU A 1 115 ? -11.084 -0.520 4.778 1.00 98.31 115 LEU A O 1
ATOM 917 N N . VAL A 1 116 ? -10.913 1.404 3.621 1.00 98.62 116 VAL A N 1
ATOM 918 C CA . VAL A 1 116 ? -11.526 2.267 4.645 1.00 98.62 116 VAL A CA 1
ATOM 919 C C . VAL A 1 116 ? -13.006 1.925 4.835 1.00 98.62 116 VAL A C 1
ATOM 921 O O . VAL A 1 116 ? -13.469 1.805 5.968 1.00 98.62 116 VAL A O 1
ATOM 924 N N . GLU A 1 117 ? -13.762 1.717 3.755 1.00 98.00 117 GLU A N 1
ATOM 925 C CA . GLU A 1 117 ? -15.156 1.262 3.833 1.00 98.00 117 GLU A CA 1
ATOM 926 C C . GLU A 1 117 ? -15.271 -0.114 4.508 1.00 98.00 117 GLU A C 1
ATOM 928 O O . GLU A 1 117 ? -16.107 -0.295 5.397 1.00 98.00 117 GLU A O 1
ATOM 933 N N . GLU A 1 118 ? -14.404 -1.069 4.152 1.00 97.38 118 GLU A N 1
ATOM 934 C CA . GLU A 1 118 ? -14.334 -2.379 4.809 1.00 97.38 118 GLU A CA 1
ATOM 935 C C . GLU A 1 118 ? -14.001 -2.242 6.304 1.00 97.38 118 GLU A C 1
ATOM 937 O O . GLU A 1 118 ? -14.656 -2.870 7.137 1.00 97.38 118 GLU A O 1
ATOM 942 N N . TYR A 1 119 ? -13.024 -1.401 6.666 1.00 98.25 119 TYR A N 1
ATOM 943 C CA . TYR A 1 119 ? -12.706 -1.085 8.063 1.00 98.25 119 TYR A CA 1
ATOM 944 C C . TYR A 1 119 ? -13.941 -0.548 8.800 1.00 98.25 119 TYR A C 1
ATOM 946 O O . TYR A 1 119 ? -14.318 -1.080 9.846 1.00 98.25 119 TYR A O 1
ATOM 954 N N . ASN A 1 120 ? -14.609 0.453 8.220 1.00 97.88 120 ASN A N 1
ATOM 955 C CA . ASN A 1 120 ? -15.793 1.107 8.779 1.00 97.88 120 ASN A CA 1
ATOM 956 C C . ASN A 1 120 ? -16.985 0.161 8.958 1.00 97.88 120 ASN A C 1
ATOM 958 O O . ASN A 1 120 ? -17.757 0.300 9.908 1.00 97.88 120 ASN A O 1
ATOM 962 N N . ALA A 1 121 ? -17.123 -0.835 8.086 1.00 97.75 121 ALA A N 1
ATOM 963 C CA . ALA A 1 121 ? -18.136 -1.874 8.218 1.00 97.75 121 ALA A CA 1
ATOM 964 C C . ALA A 1 121 ? -17.791 -2.916 9.302 1.00 97.75 121 ALA A C 1
ATOM 966 O O . ALA A 1 121 ? -18.690 -3.461 9.952 1.00 97.75 121 ALA A O 1
ATOM 967 N N . GLU A 1 122 ? -16.505 -3.218 9.500 1.00 95.19 122 GLU A N 1
ATOM 968 C CA . GLU A 1 122 ? -16.043 -4.252 10.432 1.00 95.19 122 GLU A CA 1
ATOM 969 C C . GLU A 1 122 ? -15.886 -3.735 11.880 1.00 95.19 122 GLU A C 1
ATOM 971 O O . GLU A 1 122 ? -16.270 -4.448 12.816 1.00 95.19 122 GLU A O 1
ATOM 976 N N . TYR A 1 123 ? -15.386 -2.509 12.095 1.00 95.88 123 TYR A N 1
ATOM 977 C CA . TYR A 1 123 ? -15.024 -2.021 13.437 1.00 95.88 123 TYR A CA 1
ATOM 978 C C . TYR A 1 123 ? -16.180 -1.939 14.452 1.00 95.88 123 TYR A C 1
ATOM 980 O O . TYR A 1 123 ? -15.919 -2.206 15.627 1.00 95.88 123 TYR A O 1
ATOM 988 N N . PRO A 1 124 ? -17.453 -1.651 14.093 1.00 96.50 124 PRO A N 1
ATOM 989 C CA . PRO A 1 124 ? -18.542 -1.595 15.077 1.00 96.50 124 PRO A CA 1
ATOM 990 C C . PRO A 1 124 ? -18.797 -2.933 15.784 1.00 96.50 124 PRO A C 1
ATOM 992 O O . PRO A 1 124 ? -19.376 -2.973 16.867 1.00 96.50 124 PRO A O 1
ATOM 995 N N . ASN A 1 125 ? -18.365 -4.039 15.173 1.00 94.44 125 ASN A N 1
ATOM 996 C CA . ASN A 1 125 ? -18.485 -5.387 15.726 1.00 94.44 125 ASN A CA 1
ATOM 997 C C . ASN A 1 125 ? -17.211 -5.849 16.451 1.00 94.44 125 ASN A C 1
ATOM 999 O O . ASN A 1 125 ? -17.120 -7.012 16.864 1.00 94.44 125 ASN A O 1
ATOM 1003 N N . ASN A 1 126 ? -16.218 -4.969 16.588 1.00 91.00 126 ASN A N 1
ATOM 1004 C CA . ASN A 1 126 ? -14.982 -5.271 17.283 1.00 91.00 126 ASN A CA 1
ATOM 1005 C C . ASN A 1 126 ? -15.244 -5.559 18.771 1.00 91.00 126 ASN A C 1
ATOM 1007 O O . ASN A 1 126 ? -15.910 -4.804 19.471 1.00 91.00 126 ASN A O 1
ATOM 1011 N N . GLN A 1 127 ? -14.673 -6.659 19.264 1.00 92.88 127 GLN A N 1
ATOM 1012 C CA . GLN A 1 127 ? -14.733 -7.067 20.675 1.00 92.88 127 GLN A CA 1
ATOM 1013 C C . GLN A 1 127 ? -13.354 -7.036 21.349 1.00 92.88 127 GLN A C 1
ATOM 1015 O O . GLN A 1 127 ? -13.249 -7.347 22.531 1.00 92.88 127 GLN A O 1
ATOM 1020 N N . GLY A 1 128 ? -12.295 -6.712 20.600 1.00 91.19 128 GLY A N 1
ATOM 1021 C CA . GLY A 1 128 ? -10.913 -6.679 21.083 1.00 91.19 128 GLY A CA 1
ATOM 1022 C C . GLY A 1 128 ? -10.482 -5.329 21.658 1.00 91.19 128 GLY A C 1
ATOM 1023 O O . GLY A 1 128 ? -9.293 -5.126 21.870 1.00 91.19 128 GLY A O 1
ATOM 1024 N N . GLY A 1 129 ? -11.409 -4.385 21.864 1.00 94.25 129 GLY A N 1
ATOM 1025 C CA . GLY A 1 129 ? -11.070 -3.026 22.298 1.00 94.25 129 GLY A CA 1
ATOM 1026 C C . GLY A 1 129 ? -10.089 -2.345 21.338 1.00 94.25 129 GLY A C 1
ATOM 1027 O O . GLY A 1 129 ? -10.085 -2.645 20.144 1.00 94.25 129 GLY A O 1
ATOM 1028 N N . LEU A 1 130 ? -9.244 -1.454 21.859 1.00 96.06 130 LEU A N 1
ATOM 1029 C CA . LEU A 1 130 ? -8.251 -0.722 21.063 1.00 96.06 130 LEU A CA 1
ATOM 1030 C C . LEU A 1 130 ? -7.285 -1.648 20.311 1.00 96.06 130 LEU A C 1
ATOM 1032 O O . LEU A 1 130 ? -6.982 -1.394 19.152 1.00 96.06 130 LEU A O 1
ATOM 1036 N N . GLU A 1 131 ? -6.856 -2.748 20.933 1.00 96.69 131 GLU A N 1
ATOM 1037 C CA . GLU A 1 131 ? -5.972 -3.729 20.294 1.00 96.69 131 GLU A CA 1
ATOM 1038 C C . GLU A 1 131 ? -6.643 -4.375 19.073 1.00 96.69 131 GLU A C 1
ATOM 1040 O O . GLU A 1 131 ? -6.038 -4.466 18.010 1.00 96.69 131 GLU A O 1
ATOM 1045 N N . GLY A 1 132 ? -7.926 -4.736 19.185 1.00 97.31 132 GLY A N 1
ATOM 1046 C CA . GLY A 1 132 ? -8.691 -5.277 18.060 1.00 97.31 132 GLY A CA 1
ATOM 1047 C C . GLY A 1 132 ? -8.931 -4.269 16.932 1.00 97.31 132 GLY A C 1
ATOM 1048 O O . GLY A 1 132 ? -8.973 -4.663 15.768 1.00 97.31 132 GLY A O 1
ATOM 1049 N N . LEU A 1 133 ? -9.058 -2.975 17.253 1.00 97.19 133 LEU A N 1
ATOM 1050 C CA . LEU A 1 133 ? -9.139 -1.908 16.248 1.00 97.19 133 LEU A CA 1
ATOM 1051 C C . LEU A 1 133 ? -7.799 -1.725 15.524 1.00 97.19 133 LEU A C 1
ATOM 1053 O O . LEU A 1 133 ? -7.775 -1.635 14.299 1.00 97.19 133 LEU A O 1
ATOM 1057 N N . ALA A 1 134 ? -6.690 -1.728 16.266 1.00 97.44 134 ALA A N 1
ATOM 1058 C CA . ALA A 1 134 ? -5.352 -1.627 15.694 1.00 97.44 134 ALA A CA 1
ATOM 1059 C C . ALA A 1 134 ? -5.038 -2.834 14.798 1.00 97.44 134 ALA A C 1
ATOM 1061 O O . ALA A 1 134 ? -4.532 -2.664 13.693 1.00 97.44 134 ALA A O 1
ATOM 1062 N N . GLU A 1 135 ? -5.398 -4.046 15.227 1.00 97.75 135 GLU A N 1
ATOM 1063 C CA . GLU A 1 135 ? -5.256 -5.254 14.410 1.00 97.75 135 GLU A CA 1
ATOM 1064 C C . GLU A 1 135 ? -6.101 -5.165 13.132 1.00 97.75 135 GLU A C 1
ATOM 1066 O O . GLU A 1 135 ? -5.601 -5.456 12.050 1.00 97.75 135 GLU A O 1
ATOM 1071 N N . LEU A 1 136 ? -7.350 -4.691 13.225 1.00 96.81 136 LEU A N 1
ATOM 1072 C CA . LEU A 1 136 ? -8.199 -4.484 12.050 1.00 96.81 136 LEU A CA 1
ATOM 1073 C C . LEU A 1 136 ? -7.609 -3.441 11.084 1.00 96.81 136 LEU A C 1
ATOM 1075 O O . LEU A 1 136 ? -7.673 -3.644 9.873 1.00 96.81 136 LEU A O 1
ATOM 1079 N N . SER A 1 137 ? -7.039 -2.349 11.598 1.00 98.25 137 SER A N 1
ATOM 1080 C CA . SER A 1 137 ? -6.354 -1.328 10.795 1.00 98.25 137 SER A CA 1
ATOM 1081 C C . SER A 1 137 ? -5.119 -1.903 10.104 1.00 98.25 137 SER A C 1
ATOM 1083 O O . SER A 1 137 ? -4.964 -1.752 8.895 1.00 98.25 137 SER A O 1
ATOM 1085 N N . ASN A 1 138 ? -4.274 -2.619 10.849 1.00 98.12 138 ASN A N 1
ATOM 1086 C CA . ASN A 1 138 ? -3.064 -3.253 10.326 1.00 98.12 138 ASN A CA 1
ATOM 1087 C C . ASN A 1 138 ? -3.387 -4.295 9.250 1.00 98.12 138 ASN A C 1
ATOM 1089 O O . ASN A 1 138 ? -2.703 -4.334 8.233 1.00 98.12 138 ASN A O 1
ATOM 1093 N N . ASP A 1 139 ? -4.451 -5.085 9.429 1.00 98.00 139 ASP A N 1
ATOM 1094 C CA . ASP A 1 139 ? -4.927 -6.034 8.416 1.00 98.00 139 ASP A CA 1
ATOM 1095 C C . ASP A 1 139 ? -5.266 -5.306 7.098 1.00 98.00 139 ASP A C 1
ATOM 1097 O O . ASP A 1 139 ? -4.925 -5.777 6.016 1.00 98.00 139 ASP A O 1
ATOM 1101 N N . LYS A 1 140 ? -5.912 -4.134 7.168 1.00 98.19 140 LYS A N 1
ATOM 1102 C CA . LYS A 1 140 ? -6.280 -3.342 5.981 1.00 98.19 140 LYS A CA 1
ATOM 1103 C C . LYS A 1 140 ? -5.084 -2.628 5.352 1.00 98.19 140 LYS A C 1
ATOM 1105 O O . LYS A 1 140 ? -4.975 -2.595 4.132 1.00 98.19 140 LYS A O 1
ATOM 1110 N N . ILE A 1 141 ? -4.169 -2.104 6.165 1.00 98.56 141 ILE A N 1
ATOM 1111 C CA . ILE A 1 141 ? -2.905 -1.527 5.686 1.00 98.56 141 ILE A CA 1
ATOM 1112 C C . ILE A 1 141 ? -2.066 -2.607 4.988 1.00 98.56 141 ILE A C 1
ATOM 1114 O O . ILE A 1 141 ? -1.503 -2.342 3.931 1.00 98.56 141 ILE A O 1
ATOM 1118 N N . SER A 1 142 ? -2.046 -3.836 5.516 1.00 98.19 142 SER A N 1
ATOM 1119 C CA . SER A 1 142 ? -1.379 -4.979 4.883 1.00 98.19 142 SER A CA 1
ATOM 1120 C C . SER A 1 142 ? -1.968 -5.302 3.508 1.00 98.19 142 SER A C 1
ATOM 1122 O O . SER A 1 142 ? -1.206 -5.489 2.567 1.00 98.19 142 SER A O 1
ATOM 1124 N N . ASP A 1 143 ? -3.300 -5.322 3.369 1.00 97.56 143 ASP A N 1
ATOM 1125 C CA . ASP A 1 143 ? -3.961 -5.541 2.072 1.00 97.56 143 ASP A CA 1
ATOM 1126 C C . ASP A 1 143 ? -3.560 -4.462 1.034 1.00 97.56 143 ASP A C 1
ATOM 1128 O O . ASP A 1 143 ? -3.418 -4.763 -0.150 1.00 97.56 143 ASP A O 1
ATOM 1132 N N . LEU A 1 144 ? -3.358 -3.205 1.453 1.00 98.31 144 LEU A N 1
ATOM 1133 C CA . LEU A 1 144 ? -2.882 -2.131 0.567 1.00 98.31 144 LEU A CA 1
ATOM 1134 C C . LEU A 1 144 ? -1.379 -2.254 0.259 1.00 98.31 144 LEU A C 1
ATOM 1136 O O . LEU A 1 144 ? -0.950 -1.980 -0.861 1.00 98.31 144 LEU A O 1
ATOM 1140 N N . ALA A 1 145 ? -0.583 -2.684 1.242 1.00 98.06 145 ALA A N 1
ATOM 1141 C CA . ALA A 1 145 ? 0.853 -2.894 1.095 1.00 98.06 145 ALA A CA 1
ATOM 1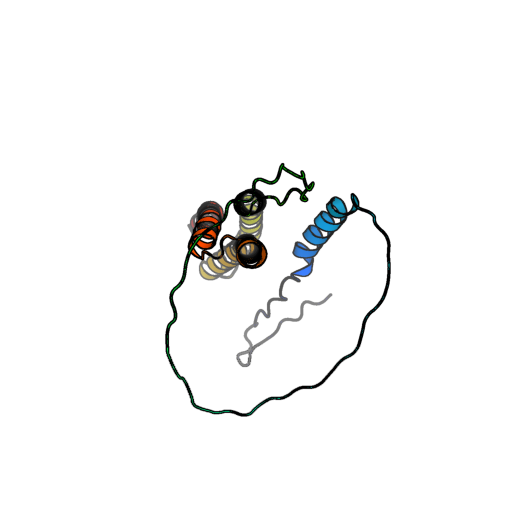142 C C . ALA A 1 145 ? 1.173 -4.007 0.089 1.00 98.06 145 ALA A C 1
ATOM 1144 O O . ALA A 1 145 ? 2.160 -3.897 -0.629 1.00 98.06 145 ALA A O 1
ATOM 1145 N N . GLU A 1 146 ? 0.335 -5.045 -0.009 1.00 98.25 146 GLU A N 1
ATOM 1146 C CA . GLU A 1 146 ? 0.463 -6.086 -1.041 1.00 98.25 146 GLU A CA 1
ATOM 1147 C C . GLU A 1 146 ? 0.461 -5.477 -2.454 1.00 98.25 146 GLU A C 1
ATOM 1149 O O . GLU A 1 146 ? 1.347 -5.782 -3.245 1.00 98.25 146 GLU A O 1
ATOM 1154 N N . ILE A 1 147 ? -0.437 -4.525 -2.736 1.00 98.06 147 ILE A N 1
ATOM 1155 C CA . ILE A 1 147 ? -0.491 -3.831 -4.035 1.00 98.06 147 ILE A CA 1
ATOM 1156 C C . ILE A 1 147 ? 0.803 -3.043 -4.292 1.00 98.06 147 ILE A C 1
ATOM 1158 O O . ILE A 1 147 ? 1.343 -3.089 -5.394 1.00 98.06 147 ILE A O 1
ATOM 1162 N N . SER A 1 148 ? 1.312 -2.329 -3.283 1.00 98.31 148 SER A N 1
ATOM 1163 C CA . SER A 1 148 ? 2.575 -1.585 -3.397 1.00 98.31 148 SER A CA 1
ATOM 1164 C C . SER A 1 148 ? 3.764 -2.519 -3.657 1.00 98.31 148 SER A C 1
ATOM 1166 O O . SER A 1 148 ? 4.554 -2.288 -4.571 1.00 98.31 148 SER A O 1
ATOM 1168 N N . ASN A 1 149 ? 3.851 -3.623 -2.909 1.00 98.38 149 ASN A N 1
ATOM 1169 C CA . ASN A 1 149 ? 4.919 -4.614 -3.037 1.00 98.38 149 ASN A CA 1
ATOM 1170 C C . ASN A 1 149 ? 4.910 -5.309 -4.406 1.00 98.38 149 ASN A C 1
ATOM 1172 O O . ASN A 1 149 ? 5.981 -5.548 -4.968 1.00 98.38 149 ASN A O 1
ATOM 1176 N N . ASP A 1 150 ? 3.731 -5.602 -4.960 1.00 98.19 150 ASP A N 1
ATOM 1177 C CA . ASP A 1 150 ? 3.590 -6.150 -6.313 1.00 98.19 150 ASP A CA 1
ATOM 1178 C C . ASP A 1 150 ? 4.117 -5.161 -7.367 1.00 98.19 150 ASP A C 1
ATOM 1180 O O . ASP A 1 150 ? 4.856 -5.549 -8.275 1.00 98.19 150 ASP A O 1
ATOM 1184 N N . GLY A 1 151 ? 3.812 -3.868 -7.217 1.00 98.12 151 GLY A N 1
ATOM 1185 C CA . GLY A 1 151 ? 4.327 -2.824 -8.103 1.00 98.12 151 GLY A CA 1
ATOM 1186 C C . GLY A 1 151 ? 5.841 -2.643 -7.997 1.00 98.12 151 GLY A C 1
ATOM 1187 O O . GLY A 1 151 ? 6.523 -2.611 -9.019 1.00 98.12 151 GLY A O 1
ATOM 1188 N N . ILE A 1 152 ? 6.393 -2.616 -6.780 1.00 98.19 152 ILE A N 1
ATOM 1189 C CA . ILE A 1 152 ? 7.849 -2.563 -6.555 1.00 98.19 152 ILE A CA 1
ATOM 1190 C C . ILE A 1 152 ? 8.534 -3.799 -7.156 1.00 98.19 152 ILE A C 1
ATOM 1192 O O . ILE A 1 152 ? 9.594 -3.682 -7.770 1.00 98.19 152 ILE A O 1
ATOM 1196 N N . SER A 1 153 ? 7.919 -4.979 -7.047 1.00 97.44 153 SER A N 1
ATOM 1197 C CA . SER A 1 153 ? 8.444 -6.213 -7.647 1.00 97.44 153 SER A CA 1
ATOM 1198 C C . SER A 1 153 ? 8.456 -6.145 -9.177 1.00 97.44 153 SER A C 1
ATOM 1200 O O . SER A 1 153 ? 9.447 -6.528 -9.796 1.00 97.44 153 SER A O 1
ATOM 1202 N N . ALA A 1 154 ? 7.405 -5.595 -9.792 1.00 96.56 154 ALA A N 1
ATOM 1203 C CA . ALA A 1 154 ? 7.371 -5.358 -11.235 1.00 96.56 154 ALA A CA 1
ATOM 1204 C C . ALA A 1 154 ? 8.454 -4.352 -11.674 1.00 96.56 154 ALA A C 1
ATOM 1206 O O . ALA A 1 154 ? 9.115 -4.552 -12.693 1.00 96.56 154 ALA A O 1
ATOM 1207 N N . MET A 1 155 ? 8.704 -3.300 -10.887 1.00 95.50 155 MET A N 1
ATOM 1208 C CA . MET A 1 155 ? 9.813 -2.369 -11.139 1.00 95.50 155 MET A CA 1
ATOM 1209 C C . MET A 1 155 ? 11.176 -3.071 -11.024 1.00 95.50 155 MET A C 1
ATOM 1211 O O . MET A 1 155 ? 12.056 -2.853 -11.857 1.00 95.50 155 MET A O 1
ATOM 1215 N N . ALA A 1 156 ? 11.356 -3.959 -10.045 1.00 94.38 156 ALA A N 1
ATOM 1216 C CA . ALA A 1 156 ? 12.580 -4.749 -9.926 1.00 94.38 156 ALA A CA 1
ATOM 1217 C C . ALA A 1 156 ? 12.804 -5.645 -11.160 1.00 94.38 156 ALA A C 1
ATOM 1219 O O . ALA A 1 156 ? 13.932 -5.786 -11.627 1.00 94.38 156 ALA A O 1
ATOM 1220 N N . GLU A 1 157 ? 11.749 -6.210 -11.750 1.00 93.38 157 GLU A N 1
ATOM 1221 C CA . GLU A 1 157 ? 11.860 -6.989 -12.989 1.00 93.38 157 GLU A CA 1
ATOM 1222 C C . GLU A 1 157 ? 12.336 -6.138 -14.178 1.00 93.38 157 GLU A C 1
ATOM 1224 O O . GLU A 1 157 ? 13.206 -6.573 -14.941 1.00 93.38 157 GLU A O 1
ATOM 1229 N N . VAL A 1 158 ? 11.841 -4.901 -14.309 1.00 92.00 158 VAL A N 1
ATOM 1230 C CA . VAL A 1 158 ? 12.334 -3.953 -15.326 1.00 92.00 158 VAL A CA 1
ATOM 1231 C C . VAL A 1 158 ? 13.826 -3.698 -15.136 1.00 92.00 158 VAL A C 1
ATOM 1233 O O . VAL A 1 158 ? 14.580 -3.764 -16.110 1.00 92.00 158 VAL A O 1
ATOM 1236 N N . HIS A 1 159 ? 14.273 -3.486 -13.894 1.00 90.31 159 HIS A N 1
ATOM 1237 C CA . HIS A 1 159 ? 15.689 -3.300 -13.572 1.00 90.31 159 HIS A CA 1
ATOM 1238 C C . HIS A 1 159 ? 16.560 -4.459 -14.075 1.00 90.31 159 HIS A C 1
ATOM 1240 O O . HIS A 1 159 ? 17.584 -4.214 -14.712 1.00 90.31 159 HIS A O 1
ATOM 1246 N N . PHE A 1 160 ? 16.141 -5.707 -13.840 1.00 87.38 160 PHE A N 1
ATOM 1247 C CA . PHE A 1 160 ? 16.921 -6.891 -14.212 1.00 87.38 160 PHE A CA 1
ATOM 1248 C C . PHE A 1 160 ? 16.894 -7.225 -15.707 1.00 87.38 160 PHE A C 1
ATOM 1250 O O . PHE A 1 160 ? 17.853 -7.807 -16.211 1.00 87.38 160 PHE A O 1
ATOM 1257 N N . THR A 1 161 ? 15.806 -6.907 -16.413 1.00 86.31 161 THR A N 1
ATOM 1258 C CA . THR A 1 161 ? 15.595 -7.369 -17.798 1.00 86.31 161 THR A CA 1
ATOM 1259 C C . THR A 1 161 ? 15.941 -6.328 -18.855 1.00 86.31 161 THR A C 1
ATOM 1261 O O . THR A 1 161 ? 16.395 -6.692 -19.938 1.00 86.31 161 THR A O 1
ATOM 1264 N N . LYS A 1 162 ? 15.702 -5.044 -18.567 1.00 78.00 162 LYS A N 1
ATOM 1265 C CA . LYS A 1 162 ? 15.766 -3.950 -19.554 1.00 78.00 162 LYS A CA 1
ATOM 1266 C C . LYS A 1 162 ? 16.395 -2.666 -19.010 1.00 78.00 162 LYS A C 1
ATOM 1268 O O . LYS A 1 162 ? 16.605 -1.722 -19.767 1.00 78.00 162 LYS A O 1
ATOM 1273 N N . GLY A 1 163 ? 16.640 -2.597 -17.703 1.00 68.62 163 GLY A N 1
ATOM 1274 C CA . GLY A 1 163 ? 17.153 -1.416 -17.025 1.00 68.62 163 GLY A CA 1
ATOM 1275 C C . GLY A 1 163 ? 18.581 -1.056 -17.430 1.00 68.62 163 GLY A C 1
ATOM 1276 O O . GLY A 1 163 ? 19.320 -1.851 -18.003 1.00 68.62 163 GLY A O 1
ATOM 1277 N N . SER A 1 164 ? 19.008 0.147 -17.046 1.00 71.06 164 SER A N 1
ATOM 1278 C CA . SER A 1 164 ? 20.378 0.641 -17.249 1.00 71.06 164 SER A CA 1
ATOM 1279 C C . SER A 1 164 ? 21.454 -0.161 -16.491 1.00 71.06 164 SER A C 1
ATOM 1281 O O . SER A 1 164 ? 22.643 0.143 -16.600 1.00 71.06 164 SER A O 1
ATOM 1283 N N . GLY A 1 165 ? 21.042 -1.136 -15.669 1.00 70.69 165 GLY A N 1
ATOM 1284 C CA . GLY A 1 165 ? 21.873 -1.841 -14.695 1.00 70.69 165 GLY A CA 1
ATOM 1285 C C . GLY A 1 165 ? 22.199 -1.020 -13.443 1.00 70.69 165 GLY A C 1
ATOM 1286 O O . GLY A 1 165 ? 22.840 -1.538 -12.531 1.00 70.69 165 GLY A O 1
ATOM 1287 N N . LYS A 1 166 ? 21.762 0.245 -13.366 1.00 83.00 166 LYS A N 1
ATOM 1288 C CA . LYS A 1 166 ? 21.952 1.105 -12.193 1.00 83.00 166 LYS A CA 1
ATOM 1289 C C . LYS A 1 166 ? 20.839 0.873 -11.188 1.00 83.00 166 LYS A C 1
ATOM 1291 O O . LYS A 1 166 ? 19.658 0.924 -11.535 1.00 83.00 166 LYS A O 1
ATOM 1296 N N . TYR A 1 167 ? 21.224 0.580 -9.955 1.00 86.44 167 TYR A N 1
ATOM 1297 C CA . TYR A 1 167 ? 20.276 0.323 -8.875 1.00 86.44 167 TYR A CA 1
ATOM 1298 C C . TYR A 1 167 ? 19.498 1.592 -8.503 1.00 86.44 167 TYR A C 1
ATOM 1300 O O . TYR A 1 167 ? 18.319 1.517 -8.169 1.00 86.44 167 TYR A O 1
ATOM 1308 N N . GLU A 1 168 ? 20.139 2.754 -8.641 1.00 90.44 168 GLU A N 1
ATOM 1309 C CA . GLU A 1 168 ? 19.572 4.066 -8.330 1.00 90.44 168 GLU A CA 1
ATOM 1310 C C . GLU A 1 168 ? 18.294 4.352 -9.128 1.00 90.44 168 GLU A C 1
ATOM 1312 O O . GLU A 1 168 ? 17.345 4.904 -8.578 1.00 90.44 168 GLU A O 1
ATOM 1317 N N . ASP A 1 169 ? 18.238 3.927 -10.397 1.00 87.75 169 ASP A N 1
ATOM 1318 C CA . ASP A 1 169 ? 17.054 4.124 -11.235 1.00 87.75 169 ASP A CA 1
ATOM 1319 C C . ASP A 1 169 ? 15.858 3.358 -10.643 1.00 87.75 169 ASP A C 1
ATOM 1321 O O . ASP A 1 169 ? 14.784 3.920 -10.451 1.00 87.75 169 ASP A O 1
ATOM 1325 N N . TYR A 1 170 ? 16.048 2.084 -10.284 1.00 92.19 170 TYR A N 1
ATOM 1326 C CA . TYR A 1 170 ? 15.014 1.276 -9.629 1.00 92.19 170 TYR A CA 1
ATOM 1327 C C . TYR A 1 170 ? 14.571 1.881 -8.292 1.00 92.19 170 TYR A C 1
ATOM 1329 O O . TYR A 1 170 ? 13.372 1.980 -8.030 1.00 92.19 170 TYR A O 1
ATOM 1337 N N . GLU A 1 171 ? 15.531 2.281 -7.456 1.00 95.25 171 GLU A N 1
ATOM 1338 C CA . GLU A 1 171 ? 15.264 2.835 -6.129 1.00 95.25 171 GLU A CA 1
ATOM 1339 C C . GLU A 1 171 ? 14.414 4.107 -6.213 1.00 95.25 171 GLU A C 1
ATOM 1341 O O . GLU A 1 171 ? 13.467 4.265 -5.438 1.00 95.25 171 GLU A O 1
ATOM 1346 N N . GLU A 1 172 ? 14.694 4.984 -7.182 1.00 96.00 172 GLU A N 1
ATOM 1347 C CA . GLU A 1 172 ? 13.913 6.202 -7.401 1.00 96.00 172 GLU A CA 1
ATOM 1348 C C . GLU A 1 172 ? 12.448 5.879 -7.734 1.00 96.00 172 GLU A C 1
ATOM 1350 O O . GLU A 1 172 ? 11.529 6.444 -7.134 1.00 96.00 172 GLU A O 1
ATOM 1355 N N . TRP A 1 173 ? 12.209 4.954 -8.667 1.00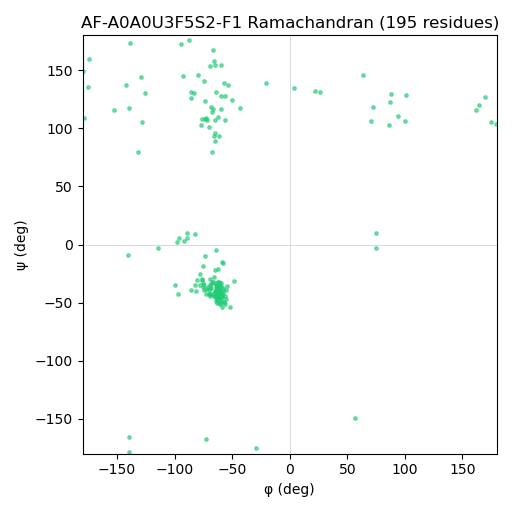 96.75 173 TRP A N 1
ATOM 1356 C CA . TRP A 1 173 ? 10.852 4.583 -9.079 1.00 96.75 173 TRP A CA 1
ATOM 1357 C C . TRP A 1 173 ? 10.086 3.834 -7.985 1.00 96.75 173 TRP A C 1
ATOM 1359 O O . TRP A 1 173 ? 8.924 4.157 -7.724 1.00 96.75 173 TRP A O 1
ATOM 1369 N N . ALA A 1 174 ? 10.739 2.900 -7.290 1.00 97.75 174 ALA A N 1
ATOM 1370 C CA . ALA A 1 174 ? 10.145 2.179 -6.166 1.00 97.75 174 ALA A CA 1
ATOM 1371 C C . ALA A 1 174 ? 9.763 3.131 -5.020 1.00 97.75 174 ALA A C 1
ATOM 1373 O O . ALA A 1 174 ? 8.691 2.993 -4.427 1.00 97.75 174 ALA A O 1
ATOM 1374 N N . SER A 1 175 ? 10.599 4.139 -4.751 1.00 98.50 175 SER A N 1
ATOM 1375 C CA . SER A 1 175 ? 10.325 5.157 -3.731 1.00 98.50 175 SER A CA 1
ATOM 1376 C C . SER A 1 175 ? 9.079 5.979 -4.062 1.00 98.50 175 SER A C 1
ATOM 1378 O O . SER A 1 175 ? 8.245 6.189 -3.185 1.00 98.50 175 SER A O 1
ATOM 1380 N N . LYS A 1 176 ? 8.879 6.362 -5.333 1.00 98.62 176 LYS A N 1
ATOM 1381 C CA . LYS A 1 176 ? 7.663 7.078 -5.768 1.00 98.62 176 LYS A CA 1
ATOM 1382 C C . LYS A 1 176 ? 6.393 6.276 -5.475 1.00 98.62 176 LYS A C 1
ATOM 1384 O O . LYS A 1 176 ? 5.411 6.838 -4.996 1.00 98.62 176 LYS A O 1
ATOM 1389 N N . LEU A 1 177 ? 6.399 4.968 -5.741 1.00 98.62 177 LEU A N 1
ATOM 1390 C CA . LEU A 1 177 ? 5.240 4.121 -5.453 1.00 98.62 177 LEU A CA 1
ATOM 1391 C C . LEU A 1 177 ? 5.022 3.947 -3.941 1.00 98.62 177 LEU A C 1
ATOM 1393 O O . LEU A 1 177 ? 3.882 3.964 -3.472 1.00 98.62 177 LEU A O 1
ATOM 1397 N N . MET A 1 178 ? 6.108 3.834 -3.172 1.00 98.62 178 MET A N 1
ATOM 1398 C CA . MET A 1 178 ? 6.052 3.760 -1.712 1.00 98.62 178 MET A CA 1
ATOM 1399 C C . MET A 1 178 ? 5.458 5.033 -1.091 1.00 98.62 178 MET A C 1
ATOM 1401 O O . MET A 1 178 ? 4.642 4.928 -0.176 1.00 98.62 178 MET A O 1
ATOM 1405 N N . ASP A 1 179 ? 5.804 6.217 -1.602 1.00 98.81 179 ASP A N 1
ATOM 1406 C CA . ASP A 1 179 ? 5.235 7.494 -1.149 1.00 98.81 179 ASP A CA 1
ATOM 1407 C C . ASP A 1 179 ? 3.714 7.531 -1.333 1.00 98.81 179 ASP A C 1
ATOM 1409 O O . ASP A 1 179 ? 2.980 7.904 -0.416 1.00 98.81 179 ASP A O 1
ATOM 1413 N N . ILE A 1 180 ? 3.231 7.053 -2.481 1.00 98.75 180 ILE A N 1
ATOM 1414 C CA . ILE A 1 180 ? 1.796 6.965 -2.781 1.00 98.75 180 ILE A CA 1
ATOM 1415 C C . ILE A 1 180 ? 1.106 5.980 -1.833 1.00 98.75 180 ILE A C 1
ATOM 1417 O O . ILE A 1 180 ? 0.038 6.273 -1.298 1.00 98.75 180 ILE A O 1
ATOM 1421 N N . TYR A 1 181 ? 1.718 4.824 -1.571 1.00 98.69 181 TYR A N 1
ATOM 1422 C CA . TYR A 1 181 ? 1.219 3.888 -0.563 1.00 98.69 181 TYR A CA 1
ATOM 1423 C C . TYR A 1 181 ? 1.143 4.527 0.835 1.00 98.69 181 TYR A C 1
ATOM 1425 O O . TYR A 1 181 ? 0.140 4.358 1.532 1.00 98.69 181 TYR A O 1
ATOM 1433 N N . MET A 1 182 ? 2.174 5.261 1.261 1.00 98.69 182 MET A N 1
ATOM 1434 C CA . MET A 1 182 ? 2.195 5.915 2.574 1.00 98.69 182 MET A CA 1
ATOM 1435 C C . MET A 1 182 ? 1.101 6.981 2.696 1.00 98.69 182 MET A C 1
ATOM 1437 O O . MET A 1 182 ? 0.410 7.022 3.713 1.00 98.69 182 MET A O 1
ATOM 1441 N N . GLU A 1 183 ? 0.900 7.795 1.658 1.00 98.62 183 GLU A N 1
ATOM 1442 C CA . GLU A 1 183 ? -0.175 8.792 1.609 1.00 98.62 183 GLU A CA 1
ATOM 1443 C C . GLU A 1 183 ? -1.558 8.129 1.715 1.00 98.62 183 GLU A C 1
ATOM 1445 O O . GLU A 1 183 ? -2.365 8.474 2.581 1.00 98.62 183 GLU A O 1
ATOM 1450 N N . GLU A 1 184 ? -1.821 7.124 0.882 1.00 98.44 184 GLU A N 1
ATOM 1451 C CA . GLU A 1 184 ? -3.144 6.506 0.776 1.00 98.44 184 GLU A CA 1
ATOM 1452 C C . GLU A 1 184 ? -3.467 5.591 1.975 1.00 98.44 184 GLU A C 1
ATOM 1454 O O . GLU A 1 184 ? -4.603 5.569 2.458 1.00 98.44 184 GLU A O 1
ATOM 1459 N N . SER A 1 185 ? -2.471 4.890 2.536 1.00 98.25 185 SER A N 1
ATOM 1460 C CA . SER A 1 185 ? -2.626 4.108 3.779 1.00 98.25 185 SER A CA 1
ATOM 1461 C C . SER A 1 185 ? -2.932 4.985 5.001 1.00 98.25 185 SER A C 1
ATOM 1463 O O . SER A 1 185 ? -3.553 4.514 5.965 1.00 98.25 185 SER A O 1
ATOM 1465 N N . GLY A 1 186 ? -2.583 6.276 4.944 1.00 98.50 186 GLY A N 1
ATOM 1466 C CA . GLY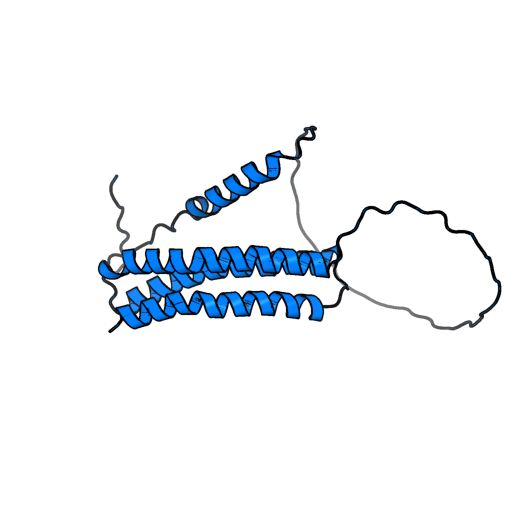 A 1 186 ? -2.956 7.277 5.940 1.00 98.50 186 GLY A CA 1
ATOM 1467 C C . GLY A 1 186 ? -4.465 7.337 6.181 1.00 98.50 186 GLY A C 1
ATOM 1468 O O . GLY A 1 186 ? -4.893 7.419 7.328 1.00 98.50 186 GLY A O 1
ATOM 1469 N N . GLN A 1 187 ? -5.288 7.145 5.145 1.00 98.56 187 GLN A N 1
ATOM 1470 C CA . GLN A 1 187 ? -6.752 7.166 5.275 1.00 98.56 187 GLN A CA 1
ATOM 1471 C C . GLN A 1 187 ? -7.287 6.035 6.169 1.00 98.56 187 GLN A C 1
ATOM 1473 O O . GLN A 1 187 ? -8.259 6.215 6.906 1.00 98.56 18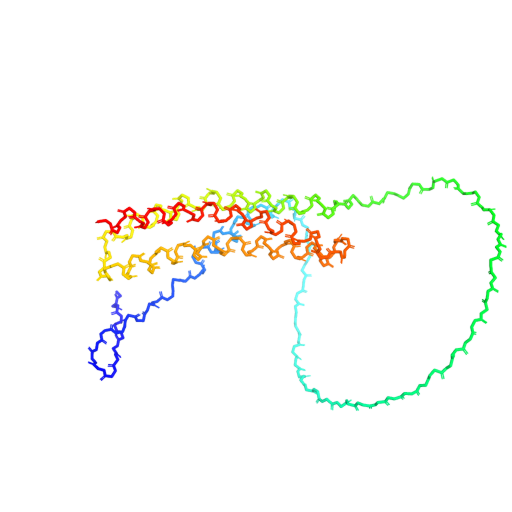7 GLN A O 1
ATOM 1478 N N . ILE A 1 188 ? -6.645 4.862 6.131 1.00 98.56 188 ILE A N 1
ATOM 1479 C CA . ILE A 1 188 ? -6.996 3.722 6.992 1.00 98.56 188 ILE A CA 1
ATOM 1480 C C . ILE A 1 188 ? -6.602 4.034 8.438 1.00 98.56 188 ILE A C 1
ATOM 1482 O O . ILE A 1 188 ? -7.384 3.802 9.362 1.00 98.56 188 ILE A O 1
ATOM 1486 N N . THR A 1 189 ? -5.420 4.623 8.624 1.00 98.31 189 THR A N 1
ATOM 1487 C CA . THR A 1 189 ? -4.944 5.068 9.939 1.00 98.31 189 THR A CA 1
ATOM 1488 C C . THR A 1 189 ? -5.872 6.131 10.531 1.00 98.31 189 THR A C 1
ATOM 1490 O O . THR A 1 189 ? -6.236 6.042 11.702 1.00 98.31 189 THR A O 1
ATOM 1493 N N . ASP A 1 190 ? -6.334 7.087 9.729 1.00 98.56 190 ASP A N 1
ATOM 1494 C CA . ASP A 1 190 ? -7.284 8.116 10.155 1.00 98.56 190 ASP A CA 1
ATOM 1495 C C . ASP A 1 190 ? -8.630 7.510 10.569 1.00 98.56 190 ASP A C 1
ATOM 1497 O O . ASP A 1 19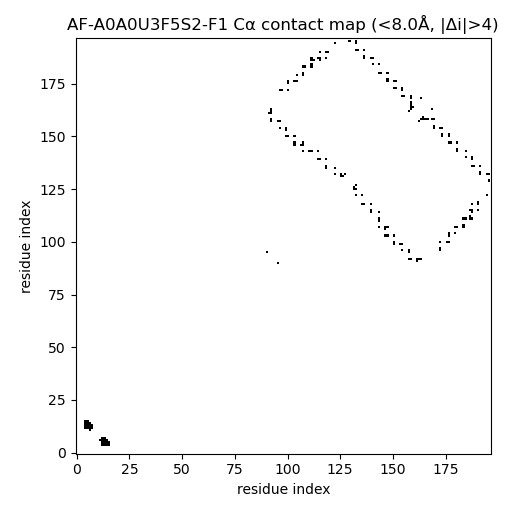0 ? -9.192 7.877 11.605 1.00 98.56 190 ASP A O 1
ATOM 1501 N N . ALA A 1 191 ? -9.147 6.537 9.809 1.00 98.31 191 ALA A N 1
ATOM 1502 C CA . ALA A 1 191 ? -10.364 5.812 10.173 1.00 98.31 191 ALA A CA 1
ATOM 1503 C C . ALA A 1 191 ? -10.209 5.084 11.520 1.00 98.31 191 ALA A C 1
ATOM 1505 O O . ALA A 1 191 ? -11.102 5.152 12.373 1.00 98.31 191 ALA A O 1
ATOM 1506 N N . TYR A 1 192 ? -9.051 4.462 11.753 1.00 98.12 192 TYR A N 1
ATOM 1507 C CA . TYR A 1 192 ? -8.708 3.878 13.045 1.00 98.12 192 TYR A CA 1
ATOM 1508 C C . TYR A 1 192 ? -8.713 4.918 14.169 1.00 98.12 192 TYR A C 1
ATOM 1510 O O . TYR A 1 192 ? -9.446 4.747 15.148 1.00 98.12 192 TYR A O 1
ATOM 1518 N N . MET A 1 193 ? -7.977 6.019 14.005 1.00 97.88 193 MET A N 1
ATOM 1519 C CA . MET A 1 193 ? -7.875 7.083 15.008 1.00 97.88 193 MET A CA 1
ATOM 1520 C C . MET A 1 193 ? -9.231 7.715 15.332 1.00 97.88 193 MET A C 1
ATOM 1522 O O . MET A 1 193 ? -9.466 8.090 16.477 1.00 97.88 193 MET A O 1
ATOM 1526 N N . ASN A 1 194 ? -10.139 7.798 14.359 1.00 97.56 194 ASN A N 1
ATOM 1527 C CA . ASN A 1 194 ? -11.509 8.269 14.569 1.00 97.56 194 ASN A CA 1
ATOM 1528 C C . ASN A 1 194 ? -12.372 7.253 15.330 1.00 97.56 194 ASN A C 1
ATOM 1530 O O . ASN A 1 194 ? -13.170 7.638 16.180 1.00 97.56 194 ASN A O 1
ATOM 1534 N N . SER A 1 195 ? -12.213 5.958 15.052 1.00 96.19 195 SER A N 1
ATOM 1535 C CA . SER A 1 195 ? -12.969 4.891 15.727 1.00 96.19 195 SER A CA 1
ATOM 1536 C C . SER A 1 195 ? -12.501 4.594 17.158 1.00 96.19 195 SER A C 1
ATOM 1538 O O . SER A 1 195 ? -13.231 3.967 17.923 1.00 96.19 195 SER A O 1
ATOM 1540 N N . ALA A 1 196 ? -11.283 5.015 17.506 1.00 93.31 196 ALA A N 1
ATOM 1541 C CA . ALA A 1 196 ? -10.644 4.774 18.797 1.00 93.31 196 ALA A CA 1
ATOM 1542 C C . ALA A 1 196 ? -10.932 5.863 19.856 1.00 93.31 196 ALA A C 1
ATOM 1544 O O . ALA A 1 196 ? -10.328 5.825 20.932 1.00 93.31 196 ALA A O 1
ATOM 1545 N N . GLN A 1 197 ? -11.805 6.829 19.545 1.00 86.69 197 GLN A N 1
ATOM 1546 C CA . GLN A 1 197 ? -12.177 7.955 20.418 1.00 86.69 197 GLN A CA 1
ATOM 1547 C C . GLN A 1 197 ? -13.260 7.604 21.442 1.00 86.69 197 GLN A C 1
ATOM 1549 O O . GLN A 1 197 ? -14.105 6.723 21.161 1.00 86.69 197 GLN A O 1
#

Solvent-accessible surface area (backbone atoms only — not comparable to full-atom values): 12657 Å² total; per-residue (Å²): 136,84,84,84,80,42,64,50,100,83,72,45,78,41,79,74,71,76,72,74,64,63,65,73,62,52,50,56,52,54,50,50,50,56,66,65,58,65,81,67,86,76,90,82,91,84,84,87,89,85,88,87,87,90,83,89,90,84,86,90,82,86,87,81,88,83,89,81,88,86,90,82,86,86,89,85,90,79,93,76,79,86,76,82,70,87,67,80,87,74,77,50,45,66,58,51,45,49,52,45,46,53,54,38,50,50,50,46,66,60,42,37,60,53,42,36,50,52,45,66,70,50,54,86,75,57,84,52,60,70,64,38,47,51,50,53,38,51,56,44,45,48,62,52,46,52,53,46,51,52,38,40,50,55,40,51,50,40,40,76,75,59,34,92,72,54,65,66,61,46,51,54,56,39,47,56,47,48,53,51,47,55,58,45,46,43,55,37,53,49,53,41,62,62,69,71,109

Nearest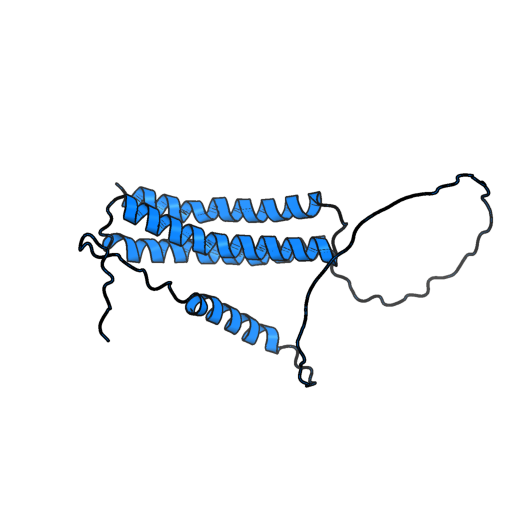 PDB structures (foldseek):
  8rz1-assembly1_B  TM=5.318E-01  e=7.874E-01  synthetic construct
  3lhp-assembly2_T  TM=3.648E-01  e=1.373E+00  synthetic construct
  3ljb-assembly2_B-2  TM=2.760E-01  e=6.508E+00  Homo sapiens
  4zwt-assembly1_A  TM=2.751E-01  e=7.273E+00  Tequatrovirus T4

pLDDT: mean 74.12, std 24.85, range [26.78, 98.81]

Radius of gyration: 27.29 Å; Cα contacts (8 Å, |Δi|>4): 108; chains: 1; bounding box: 74×44×75 Å

Sequence (197 aa):
MAKKKLYDENGNVVKGRLKKPFYKKIWFWLLVIVVVGYSLNSEEETAEPTDSIAVEPSKSEESAEPVVTSDSEPTEEIKAEPVVKEEPIETSAEEQYQAILDEYTQKIKEAAPKLVEEYNAEYPNNQGGLEGLAELSNDKISDLAEISNDGISAMAEVHFTKGSGKYEDYEEWASKLMDIYMEESGQITDAYMNSAQ